Protein AF-A0A2Z6SF54-F1 (afdb_monomer_lite)

Sequence (305 aa):
MMNWFISSSSDSGLNNIKFILDTKPFSSDSSPLTTIFQVYYSPLLQNPPLNLAILVAKDSKEIIDVPEERSDENKLESVKAKLRCAAYLWQAFTAEQMSRNGFGRRVFRLDEEWTEDTISNQNPGLRQTARIHIIRSSYTHLTHAWPRHLEEVASCFQDNVITDETRLSNDSRKSGTWWRCCNIGIDVFLCMIELCFTATHSPSGIMSRGFNHLNRTFTVKETNNPLPITPSDEEGALWYRSNVIRFRFHPCFRLPLKPPAKIEFKDVGASFWILNKILLIKSLAGIVLIEFYFKNKCYWLFRLF

Secondary structure (DSSP, 8-state):
--------PPPSEEEEEEEEE--TTT-TTPPPEEEEEEEEE---TTSPEEPEEEEEETT--SB----GGGGGGGBHHHHHHHHHHHHHHHHHHHHHHHHHTTS-S--PEEPEEEEE--S-SSS-SEEEEE-EEEEEESS--GGGGS-SSGGGHHHHHH--PBP-TTTS--GGG---BHHHHHHHHHHHHHHHHHHTTT----SSSTTTGGGGGTHHHH-SS-TT--SPPPGGG-TT-S--HHHHHHHHHSGGG--TTSPPP---GGG---EEEEETTEEEEE-TT----EEEEETTEEEEE----

Radius of gyration: 23.41 Å; chains: 1; bounding box: 71×54×60 Å

Organism: NCBI:txid94130

Structure (mmCIF, N/CA/C/O backbone):
data_AF-A0A2Z6SF54-F1
#
_entry.id   AF-A0A2Z6SF54-F1
#
loop_
_atom_site.group_PDB
_atom_site.id
_atom_site.type_symbol
_atom_site.label_atom_id
_atom_site.label_alt_id
_atom_site.label_comp_id
_atom_site.label_asym_id
_atom_site.label_entity_id
_atom_site.label_seq_id
_atom_site.pdbx_PDB_ins_code
_atom_site.Cartn_x
_atom_site.Cartn_y
_atom_site.Cartn_z
_atom_site.occupancy
_atom_site.B_iso_or_equiv
_atom_site.auth_seq_id
_atom_site.auth_comp_id
_atom_site.auth_asym_id
_atom_site.auth_atom_id
_atom_site.pdbx_PDB_model_num
ATOM 1 N N . MET A 1 1 ? -31.230 -6.266 -6.379 1.00 31.27 1 MET A N 1
ATOM 2 C CA . MET A 1 1 ? -29.872 -5.817 -6.005 1.00 31.27 1 MET A CA 1
ATOM 3 C C . MET A 1 1 ? -29.200 -7.012 -5.345 1.00 31.27 1 MET A C 1
ATOM 5 O O . MET A 1 1 ? -29.744 -7.525 -4.379 1.00 31.27 1 MET A O 1
ATOM 9 N N . MET A 1 2 ? -28.157 -7.569 -5.958 1.00 28.09 2 MET A N 1
ATOM 10 C CA . MET A 1 2 ? -27.538 -8.824 -5.517 1.00 28.09 2 MET A CA 1
ATOM 11 C C . MET A 1 2 ? -26.486 -8.471 -4.461 1.00 28.09 2 MET A C 1
ATOM 13 O O . MET A 1 2 ? -25.402 -8.006 -4.803 1.00 28.09 2 MET A O 1
ATOM 17 N N . ASN A 1 3 ? -26.839 -8.591 -3.181 1.00 27.80 3 ASN A N 1
ATOM 18 C CA . ASN A 1 3 ? -25.899 -8.336 -2.093 1.00 27.80 3 ASN A CA 1
ATOM 19 C C . ASN A 1 3 ? -25.032 -9.580 -1.897 1.00 27.80 3 ASN A C 1
ATOM 21 O O . ASN A 1 3 ? -25.429 -10.536 -1.236 1.00 27.80 3 ASN A O 1
ATOM 25 N N . TRP A 1 4 ? -23.854 -9.577 -2.513 1.00 31.83 4 TRP A N 1
ATOM 26 C CA . TRP A 1 4 ? -22.847 -10.606 -2.297 1.00 31.83 4 TRP A CA 1
ATOM 27 C C . TRP A 1 4 ? -22.047 -10.259 -1.041 1.00 31.83 4 TRP A C 1
ATOM 29 O O . TRP A 1 4 ? -21.267 -9.310 -1.041 1.00 31.83 4 TRP A O 1
ATOM 39 N N . PHE A 1 5 ? -22.240 -11.019 0.033 1.00 32.97 5 PHE A N 1
ATOM 40 C CA . PHE A 1 5 ? -21.442 -10.891 1.251 1.00 32.97 5 PHE A CA 1
ATOM 41 C C . PHE A 1 5 ? -20.351 -11.964 1.262 1.00 32.97 5 PHE A C 1
ATOM 43 O O . PHE A 1 5 ? -20.655 -13.154 1.284 1.00 32.97 5 PHE A O 1
ATOM 50 N N . ILE A 1 6 ? -19.081 -11.554 1.262 1.00 39.34 6 ILE A N 1
ATOM 51 C CA . ILE A 1 6 ? -17.958 -12.431 1.620 1.00 39.34 6 ILE A CA 1
ATOM 52 C C . ILE A 1 6 ? -17.745 -12.251 3.125 1.00 39.34 6 ILE A C 1
ATOM 54 O O . ILE A 1 6 ? -17.340 -11.182 3.567 1.00 39.34 6 ILE A O 1
ATOM 58 N N . SER A 1 7 ? -18.072 -13.269 3.922 1.00 33.44 7 SER A N 1
ATOM 59 C CA . SER A 1 7 ? -18.149 -13.158 5.387 1.00 33.44 7 SER A CA 1
ATOM 60 C C . SER A 1 7 ? -16.853 -13.488 6.143 1.00 33.44 7 SER A C 1
ATOM 62 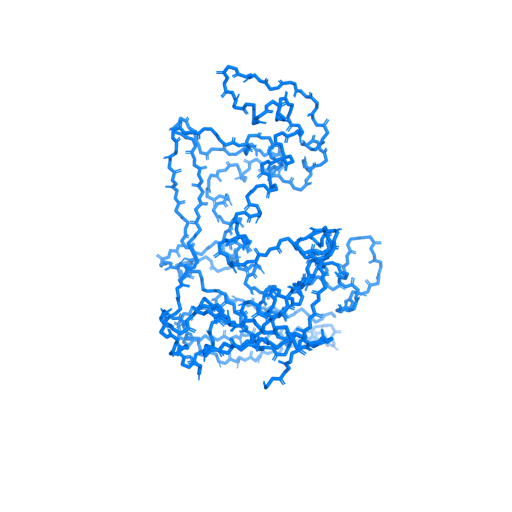O O . SER A 1 7 ? -16.905 -13.683 7.358 1.00 33.44 7 SER A O 1
ATOM 64 N N . SER A 1 8 ? -15.696 -13.612 5.485 1.00 42.88 8 SER A N 1
ATOM 65 C CA . SER A 1 8 ? -14.475 -14.050 6.181 1.00 42.88 8 SER A CA 1
ATOM 66 C C . SER A 1 8 ? -13.176 -13.522 5.576 1.00 42.88 8 SER A C 1
ATOM 68 O O . SER A 1 8 ? -12.910 -13.738 4.393 1.00 42.88 8 SER A O 1
ATOM 70 N N . SER A 1 9 ? -12.333 -12.934 6.429 1.00 55.16 9 SER A N 1
ATOM 71 C CA . SER A 1 9 ? -10.874 -12.926 6.289 1.00 55.16 9 SER A CA 1
ATOM 72 C C . SER A 1 9 ? -10.391 -14.383 6.248 1.00 55.16 9 SER A C 1
ATOM 74 O O . SER A 1 9 ? -10.757 -15.182 7.112 1.00 55.16 9 SER A O 1
ATOM 76 N N . SER A 1 10 ? -9.671 -14.763 5.191 1.00 59.62 10 SER A N 1
ATOM 77 C CA . SER A 1 10 ? -9.239 -16.146 4.965 1.00 59.62 10 SER A CA 1
ATOM 78 C C . SER A 1 10 ? -7.981 -16.466 5.767 1.00 59.62 10 SER A C 1
ATOM 80 O O . SER A 1 10 ? -6.928 -15.884 5.509 1.00 59.62 10 SER A O 1
ATOM 82 N N . ASP A 1 11 ? -8.080 -17.420 6.688 1.00 73.62 11 ASP A N 1
ATOM 83 C CA . ASP A 1 11 ? -6.943 -17.929 7.452 1.00 73.62 11 ASP A CA 1
ATOM 84 C C . ASP A 1 11 ? -6.152 -18.954 6.626 1.00 73.62 11 ASP A C 1
ATOM 86 O O . ASP A 1 11 ? -6.658 -19.538 5.665 1.00 73.62 11 ASP A O 1
ATOM 90 N N . SER A 1 12 ? -4.883 -19.184 6.967 1.00 80.56 12 SER A N 1
ATOM 91 C CA . SER A 1 12 ? -4.100 -20.245 6.319 1.00 80.56 12 SER A CA 1
ATOM 92 C C . SER A 1 12 ? -4.792 -21.601 6.503 1.00 80.56 12 SER A C 1
ATOM 94 O O . SER A 1 12 ? -5.119 -21.984 7.624 1.00 80.56 12 SER A O 1
ATOM 96 N N . GLY A 1 13 ? -4.964 -22.354 5.417 1.00 84.12 13 GLY A N 1
ATOM 97 C CA . GLY A 1 13 ? -5.664 -23.637 5.401 1.00 84.12 13 GLY A CA 1
ATOM 98 C C . GLY A 1 13 ? -7.015 -23.586 4.686 1.00 84.12 13 GLY A C 1
ATOM 99 O O . GLY A 1 13 ? -7.218 -22.814 3.748 1.00 84.12 13 GLY A O 1
ATOM 100 N N . LEU A 1 14 ? -7.932 -24.470 5.085 1.00 85.12 14 LEU A N 1
ATOM 101 C CA . LEU A 1 14 ? -9.241 -24.621 4.451 1.00 85.12 14 LEU A CA 1
ATOM 102 C C . LEU A 1 14 ? -10.217 -23.540 4.932 1.00 85.12 14 LEU A C 1
ATOM 104 O O . LEU A 1 14 ? -10.530 -23.458 6.115 1.00 85.12 14 LEU A O 1
ATOM 108 N N . ASN A 1 15 ? -10.752 -22.768 3.992 1.00 83.12 15 ASN A N 1
ATOM 109 C CA . ASN A 1 15 ? -11.742 -21.723 4.219 1.00 83.12 15 ASN A CA 1
ATOM 110 C C . ASN A 1 15 ? -13.042 -22.059 3.488 1.00 83.12 15 ASN A C 1
ATOM 112 O O . ASN A 1 15 ? -13.018 -22.535 2.355 1.00 83.12 15 ASN A O 1
ATOM 116 N N . ASN A 1 16 ? -14.181 -21.755 4.107 1.00 83.69 16 ASN A N 1
ATOM 117 C CA . ASN A 1 16 ? -15.499 -21.930 3.501 1.00 83.69 16 ASN A CA 1
ATOM 118 C C . ASN A 1 16 ? -16.069 -20.560 3.123 1.00 83.69 16 ASN A C 1
ATOM 120 O O . ASN A 1 16 ? -16.477 -19.794 3.992 1.00 83.69 16 ASN A O 1
ATOM 124 N N . ILE A 1 17 ? -16.133 -20.260 1.828 1.00 82.81 17 ILE A N 1
ATOM 125 C CA . ILE A 1 17 ? -16.762 -19.041 1.317 1.00 82.81 17 ILE A CA 1
ATOM 126 C C . ILE A 1 17 ? -18.239 -19.332 1.077 1.00 82.81 17 ILE A C 1
ATOM 128 O O . ILE A 1 17 ? -18.597 -20.106 0.188 1.00 82.81 17 ILE A O 1
ATOM 132 N N . LYS A 1 18 ? -19.105 -18.724 1.889 1.00 82.69 18 LYS A N 1
ATOM 133 C CA . LYS A 1 18 ? -20.556 -18.894 1.807 1.00 82.69 18 LYS A CA 1
ATOM 134 C C . LYS A 1 18 ? -21.169 -17.789 0.948 1.00 82.69 18 LYS A C 1
ATOM 136 O O . LYS A 1 18 ? -21.123 -16.623 1.316 1.00 82.69 18 LYS A O 1
ATOM 141 N N . PHE A 1 19 ? -21.794 -18.170 -0.158 1.00 82.75 19 PHE A N 1
ATOM 142 C CA . PHE A 1 19 ? -22.607 -17.295 -0.993 1.00 82.75 19 PHE A CA 1
ATOM 143 C C . PHE A 1 19 ? -24.074 -17.465 -0.614 1.00 82.75 19 PHE A C 1
ATOM 145 O O . PHE A 1 19 ? -24.585 -18.585 -0.606 1.00 82.75 19 PHE A O 1
ATOM 152 N N . ILE A 1 20 ? -24.741 -16.358 -0.294 1.00 85.19 20 ILE A N 1
ATOM 153 C CA . ILE A 1 20 ? -26.164 -16.331 0.051 1.00 85.19 20 ILE A CA 1
ATOM 154 C C . ILE A 1 20 ? -26.858 -15.406 -0.944 1.00 85.19 20 ILE A C 1
ATOM 156 O O . ILE A 1 20 ? -26.567 -14.214 -0.987 1.00 85.19 20 ILE A O 1
ATOM 160 N N . LEU A 1 21 ? -27.764 -15.958 -1.744 1.00 84.81 21 LEU A N 1
ATOM 161 C CA . LEU A 1 21 ? -28.647 -15.188 -2.608 1.00 84.81 21 LEU A CA 1
ATOM 162 C C . LEU A 1 21 ? -29.961 -14.949 -1.870 1.00 84.81 21 LEU A C 1
ATOM 164 O O . LEU A 1 21 ? -30.705 -15.892 -1.595 1.00 84.81 21 LEU A O 1
ATOM 168 N N . ASP A 1 22 ? -30.247 -13.681 -1.577 1.00 83.06 22 ASP A N 1
ATOM 169 C CA . ASP A 1 22 ? -31.564 -13.280 -1.097 1.00 83.06 22 ASP A CA 1
ATOM 170 C C . ASP A 1 22 ? -32.575 -13.369 -2.244 1.00 83.06 22 ASP A C 1
ATOM 172 O O . ASP A 1 22 ? -32.493 -12.643 -3.239 1.00 83.06 22 ASP A O 1
ATOM 176 N N . THR A 1 23 ? -33.509 -14.302 -2.108 1.00 85.06 23 THR A N 1
ATOM 177 C CA . THR A 1 23 ? -34.541 -14.586 -3.102 1.00 85.06 23 THR A CA 1
ATOM 178 C C . THR A 1 23 ? -35.838 -13.823 -2.838 1.00 85.06 23 THR A C 1
ATOM 180 O O . THR A 1 23 ? -36.683 -13.763 -3.731 1.00 85.06 23 THR A O 1
ATOM 183 N N . LYS A 1 24 ? -35.977 -13.155 -1.680 1.00 83.19 24 LYS A N 1
ATOM 184 C CA . LYS A 1 24 ? -37.161 -12.346 -1.334 1.00 83.19 24 LYS A CA 1
ATOM 185 C C . LYS A 1 24 ? -37.548 -11.308 -2.395 1.00 83.19 24 LYS A C 1
ATOM 187 O O . LYS A 1 24 ? -38.744 -11.149 -2.628 1.00 83.19 24 LYS A O 1
ATOM 192 N N . PRO A 1 25 ? -36.606 -10.629 -3.085 1.00 82.19 25 PRO A N 1
ATOM 193 C CA . PRO A 1 25 ? -36.949 -9.700 -4.164 1.00 82.19 25 PRO A CA 1
ATOM 194 C C . PRO A 1 25 ? -37.592 -10.362 -5.392 1.00 82.19 25 PRO A C 1
ATOM 196 O O . PRO A 1 25 ? -38.173 -9.661 -6.215 1.00 82.19 25 PRO A O 1
ATOM 199 N N . PHE A 1 26 ? -37.457 -11.682 -5.545 1.00 79.44 26 PHE A N 1
ATOM 200 C CA . PHE A 1 26 ? -37.970 -12.448 -6.685 1.00 79.44 26 PHE A CA 1
ATOM 201 C C . PHE A 1 26 ? -39.206 -13.283 -6.323 1.00 79.44 26 PHE A C 1
ATOM 203 O O . PHE A 1 26 ? -40.057 -13.516 -7.177 1.00 79.44 26 PHE A O 1
ATOM 210 N N . SER A 1 27 ? -39.318 -13.734 -5.071 1.00 78.81 27 SER A N 1
ATOM 211 C CA . SER A 1 27 ? -40.481 -14.454 -4.547 1.00 78.81 27 SER A CA 1
ATOM 212 C C . SER A 1 27 ? -40.567 -14.276 -3.029 1.00 78.81 27 SER A C 1
ATOM 214 O O . SER A 1 27 ? -39.626 -14.624 -2.311 1.00 78.81 27 SER A O 1
ATOM 216 N N . SER A 1 28 ? -41.699 -13.758 -2.542 1.00 72.75 28 SER A N 1
ATOM 217 C CA . SER A 1 28 ? -41.925 -13.426 -1.125 1.00 72.75 28 SER A CA 1
ATOM 218 C C . SER A 1 28 ? -41.801 -14.624 -0.179 1.00 72.75 28 SER A C 1
ATOM 220 O O . SER A 1 28 ? -41.389 -14.443 0.964 1.00 72.75 28 SER A O 1
ATOM 222 N N . ASP A 1 29 ? -42.084 -15.831 -0.675 1.00 75.12 29 ASP A N 1
ATOM 223 C CA . ASP A 1 29 ? -42.136 -17.066 0.123 1.00 75.12 29 ASP A CA 1
ATOM 224 C C . ASP A 1 29 ? -40.880 -17.937 -0.042 1.00 75.12 29 ASP A C 1
ATOM 226 O O . ASP A 1 29 ? -40.799 -19.050 0.480 1.00 75.12 29 ASP A O 1
ATOM 230 N N . SER A 1 30 ? -39.881 -17.452 -0.783 1.00 76.44 30 SER A N 1
ATOM 231 C CA . SER A 1 30 ? -38.681 -18.228 -1.089 1.00 76.44 30 SER A CA 1
ATOM 232 C C . SER A 1 30 ? -37.601 -18.084 -0.012 1.00 76.44 30 SER A C 1
ATOM 234 O O . SER A 1 30 ? -37.224 -16.981 0.391 1.00 76.44 30 SER A O 1
ATOM 236 N N . SER A 1 31 ? -37.066 -19.217 0.447 1.00 81.31 31 SER A N 1
ATOM 237 C CA . SER A 1 31 ? -35.896 -19.259 1.325 1.00 81.31 31 SER A CA 1
ATOM 238 C C . SER A 1 31 ? -34.621 -18.870 0.564 1.00 81.31 31 SER A C 1
ATOM 240 O O . SER A 1 31 ? -34.468 -19.290 -0.586 1.00 81.31 31 SER A O 1
ATOM 242 N N . PRO A 1 32 ? -33.665 -18.171 1.203 1.00 83.88 32 PRO A N 1
ATOM 243 C CA . PRO A 1 32 ? -32.430 -17.755 0.550 1.00 83.88 32 PRO A CA 1
ATOM 244 C C . PRO A 1 32 ? -31.619 -18.961 0.065 1.00 83.88 32 PRO A C 1
ATOM 246 O O . PRO A 1 32 ? -31.393 -19.923 0.806 1.00 83.88 32 PRO A O 1
ATOM 249 N N . LEU A 1 33 ? -31.135 -18.894 -1.174 1.00 86.69 33 LEU A N 1
ATOM 250 C CA . LEU A 1 33 ? -30.282 -19.936 -1.740 1.00 86.69 33 LEU A CA 1
ATOM 251 C C . LEU A 1 33 ? -28.864 -19.775 -1.199 1.00 86.69 33 LEU A C 1
ATOM 253 O O . LEU A 1 33 ? -28.282 -18.694 -1.260 1.00 86.69 33 LEU A O 1
ATOM 257 N N . THR A 1 34 ? -28.299 -20.859 -0.672 1.00 86.94 34 THR A N 1
ATOM 258 C CA . THR A 1 34 ? -26.949 -20.870 -0.103 1.00 86.94 34 THR A CA 1
ATOM 259 C C . THR A 1 34 ? -26.056 -21.827 -0.881 1.00 86.94 34 THR A C 1
ATOM 261 O O . THR A 1 34 ? -26.424 -22.973 -1.117 1.00 86.94 34 THR A O 1
ATOM 264 N N . THR A 1 35 ? -24.857 -21.383 -1.243 1.00 88.50 35 THR A N 1
ATOM 265 C CA . THR A 1 35 ? -23.790 -22.225 -1.800 1.00 88.50 35 THR A CA 1
ATOM 266 C C . THR A 1 35 ? -22.511 -22.000 -1.008 1.00 88.50 35 THR A C 1
ATOM 268 O O . THR A 1 35 ? -22.232 -20.881 -0.587 1.00 88.50 35 THR A O 1
ATOM 271 N N . ILE A 1 36 ? -21.730 -23.055 -0.785 1.00 86.75 36 ILE A N 1
ATOM 272 C CA . ILE A 1 36 ? -20.445 -22.974 -0.087 1.00 86.75 36 ILE A CA 1
ATOM 273 C C . ILE A 1 36 ? -19.347 -23.391 -1.058 1.00 86.75 36 ILE A C 1
ATOM 275 O O . ILE A 1 36 ? -19.415 -24.465 -1.651 1.00 86.75 36 ILE A O 1
ATOM 279 N N . PHE A 1 37 ? -18.336 -22.544 -1.203 1.00 88.56 37 PHE A N 1
ATOM 280 C CA . PHE A 1 37 ? -17.136 -22.822 -1.975 1.00 88.56 37 PHE A CA 1
ATOM 281 C C . PHE A 1 37 ? -15.948 -22.975 -1.031 1.00 88.56 37 PHE A C 1
ATOM 283 O O . PHE A 1 37 ? -15.663 -22.083 -0.232 1.00 88.56 37 PHE A O 1
ATOM 290 N N . GLN A 1 38 ? -15.264 -24.113 -1.104 1.00 87.56 38 GLN A N 1
ATOM 291 C CA . GLN A 1 38 ? -14.108 -24.377 -0.257 1.00 87.56 38 GLN A CA 1
ATOM 292 C C . GLN A 1 38 ? -12.834 -23.877 -0.936 1.00 87.56 38 GLN A C 1
ATOM 294 O O . GLN A 1 38 ? -12.536 -24.253 -2.068 1.00 87.56 38 GLN A O 1
ATOM 299 N N . VAL A 1 39 ? -12.075 -23.038 -0.237 1.00 85.06 39 VAL A N 1
ATOM 300 C CA . VAL A 1 39 ? -10.815 -22.467 -0.714 1.00 85.06 39 VAL A CA 1
ATOM 301 C C . VAL A 1 39 ? -9.707 -22.837 0.245 1.00 85.06 39 VAL A C 1
ATOM 303 O O . VAL A 1 39 ? -9.760 -22.500 1.423 1.00 85.06 39 VAL A O 1
ATOM 306 N N . TYR A 1 40 ? -8.672 -23.492 -0.266 1.00 83.50 40 TYR A N 1
ATOM 307 C CA . TYR A 1 40 ? -7.454 -23.709 0.498 1.00 83.50 40 TYR A CA 1
ATOM 308 C C . TYR A 1 40 ? -6.486 -22.545 0.269 1.00 83.50 40 TYR A C 1
ATOM 310 O O . TYR A 1 40 ? -5.999 -22.345 -0.845 1.00 83.50 40 TYR A O 1
ATOM 318 N N . TYR A 1 41 ? -6.213 -21.770 1.315 1.00 84.25 41 TYR A N 1
ATOM 319 C CA . TYR A 1 41 ? -5.250 -20.677 1.283 1.00 84.25 41 TYR A CA 1
ATOM 320 C C . TYR A 1 41 ? -3.900 -21.149 1.827 1.00 84.25 41 TYR A C 1
ATOM 322 O O . TYR A 1 41 ? -3.812 -21.664 2.938 1.00 84.25 41 TYR A O 1
ATOM 330 N N . SER A 1 42 ? -2.835 -20.955 1.047 1.00 83.06 42 SER A N 1
ATOM 331 C CA . SER A 1 42 ? -1.457 -21.199 1.478 1.00 83.06 42 SER A CA 1
ATOM 332 C C . SER A 1 42 ? -0.651 -19.901 1.363 1.00 83.06 42 SER A C 1
ATOM 334 O O . SER A 1 42 ? -0.477 -19.408 0.243 1.00 83.06 42 SER A O 1
ATOM 336 N N . PRO A 1 43 ? -0.128 -19.347 2.470 1.00 81.69 43 PRO A N 1
ATOM 337 C CA . PRO A 1 43 ? 0.651 -18.117 2.431 1.00 81.69 43 PRO A CA 1
ATOM 338 C C . PRO A 1 43 ? 2.005 -18.318 1.735 1.00 81.69 43 PRO A C 1
ATOM 340 O O . PRO A 1 43 ? 2.651 -19.359 1.865 1.00 81.69 43 PRO A O 1
ATOM 343 N N . LEU A 1 44 ? 2.473 -17.287 1.025 1.00 82.38 44 LEU A N 1
ATOM 344 C CA . LEU A 1 44 ? 3.768 -17.283 0.332 1.00 82.38 44 LEU A CA 1
ATOM 345 C C . LEU A 1 44 ? 4.915 -16.881 1.276 1.00 82.38 44 LEU A C 1
ATOM 347 O O . LEU A 1 44 ? 5.525 -15.824 1.113 1.00 82.38 44 LEU A O 1
ATOM 351 N N . LEU A 1 45 ? 5.199 -17.721 2.276 1.00 86.88 45 LEU A N 1
ATOM 352 C CA . LEU A 1 45 ? 6.215 -17.475 3.316 1.00 86.88 45 LEU A CA 1
ATOM 353 C C . LEU A 1 45 ? 7.654 -17.381 2.783 1.00 86.88 45 LEU A C 1
ATOM 355 O O . LEU A 1 45 ? 8.533 -16.854 3.455 1.00 86.88 45 LEU A O 1
ATOM 359 N N . GLN A 1 46 ? 7.901 -17.860 1.566 1.00 84.00 46 GLN A N 1
ATOM 360 C CA . GLN A 1 46 ? 9.201 -17.773 0.904 1.00 84.00 46 GLN A CA 1
ATOM 361 C C . GLN A 1 46 ? 9.549 -16.364 0.404 1.00 84.00 46 GLN A C 1
ATOM 363 O O . GLN A 1 46 ? 10.681 -16.133 -0.026 1.00 84.00 46 GLN A O 1
ATOM 368 N N . ASN A 1 47 ? 8.580 -15.448 0.345 1.00 88.62 47 ASN A N 1
ATOM 369 C CA . ASN A 1 47 ? 8.815 -14.073 -0.079 1.00 88.62 47 ASN A CA 1
ATOM 370 C C . ASN A 1 47 ? 9.089 -13.190 1.145 1.00 88.62 47 ASN A C 1
ATOM 372 O O . ASN A 1 47 ? 8.406 -13.350 2.158 1.00 88.62 47 ASN A O 1
ATOM 376 N N . PRO A 1 48 ? 10.028 -12.229 1.056 1.00 90.06 48 PRO A N 1
ATOM 377 C CA . PRO A 1 48 ? 10.253 -11.281 2.141 1.00 90.06 48 PRO A CA 1
ATOM 378 C C . PRO A 1 48 ? 8.962 -10.511 2.474 1.00 90.06 48 PRO A C 1
ATOM 380 O O . PRO A 1 48 ? 8.305 -10.021 1.544 1.00 90.06 48 PRO A O 1
ATOM 383 N N . PRO A 1 49 ? 8.582 -10.400 3.759 1.00 92.00 49 PRO A N 1
ATOM 384 C CA . PRO A 1 49 ? 7.397 -9.656 4.160 1.00 92.00 49 PRO A CA 1
ATOM 385 C C . PRO A 1 49 ? 7.667 -8.146 4.211 1.00 92.00 49 PRO A C 1
ATOM 387 O O . PRO A 1 49 ? 8.783 -7.700 4.482 1.00 92.00 49 PRO A O 1
ATOM 390 N N . LEU A 1 50 ? 6.618 -7.356 4.002 1.00 92.19 50 LEU A N 1
ATOM 391 C CA . LEU A 1 50 ? 6.571 -5.941 4.345 1.00 92.19 50 LEU A CA 1
ATOM 392 C C . LEU A 1 50 ? 6.181 -5.798 5.823 1.00 92.19 50 LEU A C 1
ATOM 394 O O . LEU A 1 50 ? 5.155 -6.327 6.251 1.00 92.19 50 LEU A O 1
ATOM 398 N N . ASN A 1 51 ? 6.996 -5.071 6.588 1.00 91.56 51 ASN A N 1
ATOM 399 C CA . ASN A 1 51 ? 6.728 -4.756 7.991 1.00 91.56 51 ASN A CA 1
ATOM 400 C C . ASN A 1 51 ? 6.037 -3.395 8.090 1.00 91.56 51 ASN A C 1
ATOM 402 O O . ASN A 1 51 ? 6.526 -2.415 7.528 1.00 91.56 51 ASN A O 1
ATOM 406 N N . LEU A 1 52 ? 4.930 -3.330 8.827 1.00 92.56 52 LEU A N 1
ATOM 407 C CA . LEU A 1 52 ? 4.226 -2.080 9.100 1.00 92.56 52 LEU A CA 1
ATOM 408 C C . LEU A 1 52 ? 4.733 -1.499 10.418 1.00 92.56 52 LEU A C 1
ATOM 410 O O . LEU A 1 52 ? 4.801 -2.214 11.416 1.00 92.56 52 LEU A O 1
ATOM 414 N N . ALA A 1 53 ? 5.060 -0.210 10.442 1.00 90.25 53 ALA A N 1
ATOM 415 C CA . ALA A 1 53 ? 5.490 0.463 11.660 1.00 90.25 53 ALA A CA 1
ATOM 416 C C . ALA A 1 53 ? 4.781 1.807 11.839 1.00 90.25 53 ALA A C 1
ATOM 418 O O . ALA A 1 53 ? 4.567 2.536 10.872 1.00 90.25 53 ALA A O 1
ATOM 419 N N . ILE A 1 54 ? 4.459 2.140 13.088 1.0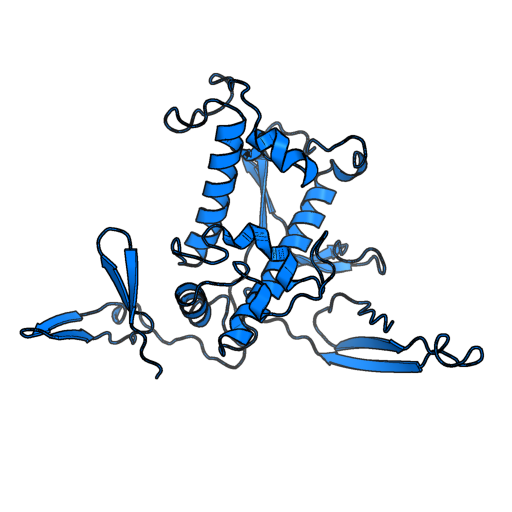0 87.06 54 ILE A N 1
ATOM 420 C CA . ILE A 1 54 ? 4.016 3.469 13.507 1.00 87.06 54 ILE A CA 1
ATOM 421 C C . ILE A 1 54 ? 5.115 4.056 14.389 1.00 87.06 54 ILE A C 1
ATOM 423 O O . ILE A 1 54 ? 5.512 3.463 15.397 1.00 87.06 54 ILE A O 1
ATOM 427 N N . LEU A 1 55 ? 5.608 5.230 13.998 1.00 81.81 55 LEU A N 1
ATOM 428 C CA . LEU A 1 55 ? 6.566 5.990 14.790 1.00 81.81 55 LEU A CA 1
ATOM 429 C C . LEU A 1 55 ? 5.808 6.831 15.813 1.00 81.81 55 LEU A C 1
ATOM 431 O O . LEU A 1 55 ? 4.946 7.631 15.455 1.00 81.81 55 LEU A O 1
ATOM 435 N N . VAL A 1 56 ? 6.141 6.654 17.086 1.00 80.31 56 VAL A N 1
ATOM 436 C CA . VAL A 1 56 ? 5.508 7.355 18.205 1.00 80.31 56 VAL A CA 1
ATOM 437 C C . VAL A 1 56 ? 6.560 8.227 18.881 1.00 80.31 56 VAL A C 1
ATOM 439 O O . VAL A 1 56 ? 7.661 7.762 19.172 1.00 80.31 56 VAL A O 1
ATOM 442 N N . ALA A 1 57 ? 6.258 9.502 19.132 1.00 72.88 57 ALA A N 1
ATOM 443 C CA . ALA A 1 57 ? 7.183 10.359 19.873 1.00 72.88 57 ALA A CA 1
ATOM 444 C C . ALA A 1 57 ? 7.406 9.801 21.289 1.00 72.88 57 ALA A C 1
ATOM 446 O O . ALA A 1 57 ? 6.487 9.255 21.906 1.00 72.88 57 ALA A O 1
ATOM 447 N N . LYS A 1 58 ? 8.630 9.922 21.815 1.00 73.56 58 LYS A N 1
ATOM 448 C CA . LYS A 1 58 ? 9.011 9.363 23.123 1.00 73.56 58 LYS A CA 1
ATOM 449 C C . LYS A 1 58 ? 8.039 9.748 24.246 1.00 73.56 58 LYS A C 1
ATOM 451 O O . LYS A 1 58 ? 7.728 8.897 25.074 1.00 73.56 58 LYS A O 1
ATOM 456 N N . ASP A 1 59 ? 7.562 10.985 24.250 1.00 75.06 59 ASP A N 1
ATOM 457 C CA . ASP A 1 59 ? 6.655 11.590 25.231 1.00 75.06 59 ASP A CA 1
ATOM 458 C C . ASP A 1 59 ? 5.169 11.537 24.829 1.00 75.06 59 ASP A C 1
ATOM 460 O O . ASP A 1 59 ? 4.309 12.046 25.549 1.00 75.06 59 ASP A O 1
ATOM 464 N N . SER A 1 60 ? 4.841 10.896 23.703 1.00 81.88 60 SER A N 1
ATOM 465 C CA . SER A 1 60 ? 3.463 10.785 23.233 1.00 81.88 60 SER A CA 1
ATOM 466 C C . SER A 1 60 ? 2.609 9.931 24.170 1.00 81.88 60 SER A C 1
ATOM 468 O O . SER A 1 60 ? 3.015 8.843 24.603 1.00 81.88 60 SER A O 1
ATOM 470 N N . LYS A 1 61 ? 1.383 10.418 24.398 1.00 84.38 61 LYS A N 1
ATOM 471 C CA . LYS A 1 61 ? 0.291 9.717 25.088 1.00 84.38 61 LYS A CA 1
ATOM 472 C C . LYS A 1 61 ? -0.427 8.691 24.201 1.00 84.38 61 LYS A C 1
ATOM 474 O O . LYS A 1 61 ? -1.392 8.100 24.663 1.00 84.38 61 LYS A O 1
ATOM 479 N N . GLU A 1 62 ? 0.027 8.497 22.957 1.00 86.44 62 GLU A N 1
ATOM 480 C CA . GLU A 1 62 ? -0.548 7.538 21.997 1.00 86.44 62 GLU A CA 1
ATOM 481 C C . GLU A 1 62 ? -2.018 7.820 21.643 1.00 86.44 62 GLU A C 1
ATOM 483 O O . GLU A 1 62 ? -2.814 6.915 21.383 1.00 86.44 62 GLU A O 1
ATOM 488 N N . ILE A 1 63 ? -2.361 9.106 21.616 1.00 86.00 63 ILE A N 1
ATOM 489 C CA . ILE A 1 63 ? -3.655 9.617 21.178 1.00 86.00 63 ILE A CA 1
ATOM 490 C C . ILE A 1 63 ? -3.401 10.414 19.903 1.00 86.00 63 ILE A C 1
ATOM 492 O O . ILE A 1 63 ? -2.456 11.205 19.851 1.00 86.00 63 ILE A O 1
ATOM 496 N N . ILE A 1 64 ? -4.214 10.174 18.881 1.00 84.06 64 ILE A N 1
ATOM 497 C CA . ILE A 1 64 ? -4.291 11.044 17.713 1.00 84.06 64 ILE A CA 1
ATOM 498 C C . ILE A 1 64 ? -5.442 12.003 17.923 1.00 84.06 64 ILE A C 1
ATOM 500 O O . ILE A 1 64 ? -6.463 11.645 18.515 1.00 84.06 64 ILE A O 1
ATOM 504 N N . ASP A 1 65 ? -5.293 13.224 17.445 1.00 83.38 65 ASP A N 1
ATOM 505 C CA . ASP A 1 65 ? -6.427 14.114 17.481 1.00 83.38 65 ASP A CA 1
ATOM 506 C C . ASP A 1 65 ? -7.499 13.556 16.469 1.00 83.38 65 ASP A C 1
ATOM 508 O O . ASP A 1 65 ? -7.159 12.883 15.493 1.00 83.38 65 ASP A O 1
ATOM 512 N N . VAL A 1 66 ? -8.801 13.745 16.708 1.00 83.00 66 VAL A N 1
ATOM 513 C CA . VAL A 1 66 ? -9.903 13.339 15.797 1.00 83.00 66 VAL A CA 1
ATOM 514 C C . VAL A 1 66 ? -11.052 14.373 15.864 1.00 83.00 66 VAL A C 1
ATOM 516 O O . VAL A 1 66 ? -11.098 15.124 16.845 1.00 83.00 66 VAL A O 1
ATOM 519 N N . PRO A 1 67 ? -11.938 14.521 14.854 1.00 83.62 67 PRO A N 1
ATOM 520 C CA . PRO A 1 67 ? -13.157 15.321 14.931 1.00 83.62 67 PRO A CA 1
ATOM 521 C C . PRO A 1 67 ? -14.062 14.811 16.049 1.00 83.62 67 PRO A C 1
ATOM 523 O O . PRO A 1 67 ? -14.001 13.633 16.412 1.00 83.62 67 PRO A O 1
ATOM 526 N N . GLU A 1 68 ? -14.910 15.684 16.593 1.00 82.00 68 GLU A N 1
ATOM 527 C CA . GLU A 1 68 ? -15.770 15.340 17.733 1.00 82.00 68 GLU A CA 1
ATOM 528 C C . GLU A 1 68 ? -16.676 14.138 17.426 1.00 82.00 68 GLU A C 1
ATOM 530 O O . GLU A 1 68 ? -16.871 13.267 18.278 1.00 82.00 68 GLU A O 1
ATOM 535 N N . GLU A 1 69 ? -17.138 14.031 16.178 1.00 86.62 69 GLU A N 1
ATOM 536 C CA . GLU A 1 69 ? -18.009 12.962 15.689 1.00 86.62 69 GLU A CA 1
ATOM 537 C C . GLU A 1 69 ? -17.337 11.582 15.667 1.00 86.62 69 GLU A C 1
ATOM 539 O O . GLU A 1 69 ? -18.031 10.576 15.538 1.00 86.62 69 GLU A O 1
ATOM 544 N N . ARG A 1 70 ? -16.003 11.523 15.776 1.00 82.44 70 ARG A N 1
ATOM 545 C CA . ARG A 1 70 ? -15.205 10.284 15.780 1.00 82.44 70 ARG A CA 1
ATOM 546 C C . ARG A 1 70 ? -14.274 10.198 16.983 1.00 82.44 70 ARG A C 1
ATOM 548 O O . ARG A 1 70 ? -13.195 9.612 16.906 1.00 82.44 70 ARG A O 1
ATOM 555 N N . SER A 1 71 ? -14.674 10.811 18.095 1.00 80.31 71 SER A N 1
ATOM 556 C CA . SER A 1 71 ? -13.894 10.867 19.338 1.00 80.31 71 SER A CA 1
ATOM 557 C C . SER A 1 71 ? -13.466 9.495 19.883 1.00 80.31 71 SER A C 1
ATOM 559 O O . SER A 1 71 ? -12.448 9.400 20.570 1.00 80.31 71 SER A O 1
ATOM 561 N N . ASP A 1 72 ? -14.177 8.422 19.539 1.00 83.38 72 ASP A N 1
ATOM 562 C CA . ASP A 1 72 ? -13.851 7.034 19.872 1.00 83.38 72 ASP A CA 1
ATOM 563 C C . ASP A 1 72 ? -12.674 6.457 19.059 1.00 83.38 72 ASP A C 1
ATOM 565 O O . ASP A 1 72 ? -12.017 5.511 19.501 1.00 83.38 72 ASP A O 1
ATOM 569 N N . GLU A 1 73 ? -12.337 7.062 17.917 1.00 86.12 73 GLU A N 1
ATOM 570 C CA . GLU A 1 73 ? -11.254 6.632 17.028 1.00 86.12 73 GLU A CA 1
ATOM 571 C C . GLU A 1 73 ? -9.874 7.205 17.402 1.00 86.12 73 GLU A C 1
ATOM 573 O O . GLU A 1 73 ? -8.904 6.968 16.677 1.00 86.12 73 GLU A O 1
ATOM 578 N N . ASN A 1 74 ? -9.764 7.945 18.510 1.00 87.75 74 ASN A N 1
ATOM 579 C CA . ASN A 1 74 ? -8.554 8.686 18.888 1.00 87.75 74 ASN A CA 1
ATOM 580 C C . ASN A 1 74 ? -7.409 7.822 19.438 1.00 87.75 74 ASN A C 1
ATOM 582 O O . ASN A 1 74 ? -6.284 8.296 19.600 1.00 87.75 74 ASN A O 1
ATOM 586 N N . LYS A 1 75 ? -7.679 6.554 19.747 1.00 91.06 75 LYS A N 1
ATOM 587 C CA . LYS A 1 75 ? -6.717 5.653 20.390 1.00 91.06 75 LYS A CA 1
ATOM 588 C C . LYS A 1 75 ? -5.795 4.996 19.372 1.00 91.06 75 LYS A C 1
ATOM 590 O O . LYS A 1 75 ? -6.206 4.675 18.257 1.00 91.06 75 LYS A O 1
ATOM 595 N N . LEU A 1 76 ? -4.580 4.663 19.806 1.00 89.62 76 LEU A N 1
ATOM 596 C CA . LEU A 1 76 ? -3.606 3.921 19.001 1.00 89.62 76 LEU A CA 1
ATOM 597 C C . LEU A 1 76 ? -4.164 2.633 18.373 1.00 89.62 76 LEU A C 1
ATOM 599 O O . LEU A 1 76 ? -3.798 2.303 17.249 1.00 89.62 76 LEU A O 1
ATOM 603 N N . GLU A 1 77 ? -5.068 1.922 19.048 1.00 90.25 77 GLU A N 1
ATOM 604 C CA . GLU A 1 77 ? -5.684 0.705 18.499 1.00 90.25 77 GLU A CA 1
ATOM 605 C C . GLU A 1 77 ? -6.533 0.974 17.247 1.00 90.25 77 GLU A C 1
ATOM 607 O O . GLU A 1 77 ? -6.472 0.209 16.284 1.00 90.25 77 GLU A O 1
ATOM 612 N N . SER A 1 78 ? -7.237 2.108 17.196 1.00 90.38 78 SER A N 1
ATOM 613 C CA . SER A 1 78 ? -7.951 2.554 15.992 1.00 90.38 78 SER A CA 1
ATOM 614 C C . SER A 1 78 ? -6.967 2.857 14.860 1.00 90.38 78 SER A C 1
ATOM 616 O O . SER A 1 78 ? -7.155 2.419 13.725 1.00 90.38 78 SER A O 1
ATOM 618 N N . VAL A 1 79 ? -5.848 3.522 15.169 1.00 90.38 79 VAL A N 1
ATOM 619 C CA . VAL A 1 79 ? -4.789 3.807 14.185 1.00 90.38 79 VAL A CA 1
ATOM 620 C C . VAL A 1 79 ? -4.174 2.517 13.640 1.00 90.38 79 VAL A C 1
ATOM 622 O O . VAL A 1 79 ? -3.973 2.392 12.431 1.00 90.38 79 VAL A O 1
ATOM 625 N N . LYS A 1 80 ? -3.922 1.528 14.507 1.00 91.50 80 LYS A N 1
ATOM 626 C CA . LYS A 1 80 ? -3.450 0.202 14.098 1.00 91.50 80 LYS A CA 1
ATOM 627 C C . LYS A 1 80 ? -4.454 -0.476 13.164 1.00 91.50 80 LYS A C 1
ATOM 629 O O . LYS A 1 80 ? -4.066 -0.945 12.095 1.00 91.50 80 LYS A O 1
ATOM 634 N N . ALA A 1 81 ? -5.738 -0.487 13.522 1.00 90.12 81 ALA A N 1
ATOM 635 C CA . ALA A 1 81 ? -6.792 -1.062 12.688 1.00 90.12 81 ALA A CA 1
ATOM 636 C C . ALA A 1 81 ? -6.873 -0.383 11.306 1.00 90.12 81 ALA A C 1
ATOM 638 O O . ALA A 1 81 ? -6.902 -1.066 10.279 1.00 90.12 81 ALA A O 1
ATOM 639 N N . LYS A 1 82 ? -6.808 0.956 11.263 1.00 90.44 82 LYS A N 1
ATOM 640 C CA . LYS A 1 82 ? -6.793 1.751 10.022 1.00 90.44 82 LYS A CA 1
ATOM 641 C C . LYS A 1 82 ? -5.586 1.425 9.143 1.00 90.44 82 LYS A C 1
ATOM 643 O O . LYS A 1 82 ? -5.757 1.173 7.951 1.00 90.44 82 LYS A O 1
ATOM 648 N N . LEU A 1 83 ? -4.379 1.381 9.717 1.00 91.94 83 LEU A N 1
ATOM 649 C CA . LEU A 1 83 ? -3.156 1.070 8.971 1.00 91.94 83 LEU A CA 1
ATOM 650 C C . LEU A 1 83 ? -3.172 -0.363 8.420 1.00 91.94 83 LEU A C 1
ATOM 652 O O . LEU A 1 83 ? -2.779 -0.574 7.274 1.00 91.94 83 LEU A O 1
ATOM 656 N N . ARG A 1 84 ? -3.673 -1.341 9.189 1.00 91.94 84 ARG A N 1
ATOM 657 C CA . ARG A 1 84 ? -3.872 -2.717 8.698 1.00 91.94 84 ARG A CA 1
ATOM 658 C C . ARG A 1 84 ? -4.824 -2.745 7.510 1.00 91.94 84 ARG A C 1
ATOM 660 O O . ARG A 1 84 ? -4.482 -3.303 6.473 1.00 91.94 84 ARG A O 1
ATOM 667 N N . CYS A 1 85 ? -5.992 -2.118 7.641 1.00 90.38 85 CYS A N 1
ATOM 668 C CA . CYS A 1 85 ? -6.986 -2.072 6.572 1.00 90.38 85 CYS A CA 1
ATOM 669 C C . CYS A 1 85 ? -6.411 -1.436 5.296 1.00 90.38 85 CYS A C 1
ATOM 671 O O . CYS A 1 85 ? -6.507 -2.019 4.215 1.00 90.38 85 CYS A O 1
ATOM 673 N N . ALA A 1 86 ? -5.710 -0.304 5.428 1.00 89.56 86 ALA A N 1
ATOM 674 C CA . ALA A 1 86 ? -5.014 0.337 4.315 1.00 89.56 86 ALA A CA 1
ATOM 675 C C . ALA A 1 86 ? -3.983 -0.596 3.659 1.00 89.56 86 ALA A C 1
ATOM 677 O O . ALA A 1 86 ? -3.943 -0.700 2.435 1.00 89.56 86 ALA A O 1
ATOM 678 N N . ALA A 1 87 ? -3.202 -1.333 4.452 1.00 89.44 87 ALA A N 1
ATOM 679 C CA . ALA A 1 87 ? -2.215 -2.274 3.935 1.00 89.44 87 ALA A CA 1
ATOM 680 C C . ALA A 1 87 ? -2.843 -3.410 3.110 1.00 89.44 87 ALA A C 1
ATOM 682 O O . ALA A 1 87 ? -2.334 -3.746 2.037 1.00 89.44 87 ALA A O 1
ATOM 683 N N . TYR A 1 88 ? -3.978 -3.959 3.548 1.00 90.88 88 TYR A N 1
ATOM 684 C CA . TYR A 1 88 ? -4.719 -4.954 2.768 1.00 90.88 88 TYR A CA 1
ATOM 685 C C . TYR A 1 88 ? -5.350 -4.356 1.498 1.00 90.88 88 TYR A C 1
ATOM 687 O O . TYR A 1 88 ? -5.359 -5.008 0.450 1.00 90.88 88 TYR A O 1
ATOM 695 N N . LEU A 1 89 ? -5.805 -3.098 1.529 1.00 89.88 89 LEU A N 1
ATOM 696 C CA . LEU A 1 89 ? -6.245 -2.393 0.317 1.00 89.88 89 LEU A CA 1
ATOM 697 C C . LEU A 1 89 ? -5.089 -2.200 -0.673 1.00 89.88 89 LEU A C 1
ATOM 699 O O . LEU A 1 89 ? -5.265 -2.446 -1.867 1.00 89.88 89 LEU A O 1
ATOM 703 N N . TRP A 1 90 ? -3.890 -1.840 -0.203 1.00 91.00 90 TRP A N 1
ATOM 704 C CA . TRP A 1 90 ? -2.698 -1.762 -1.056 1.00 91.00 90 TRP A CA 1
ATOM 705 C C . TRP A 1 90 ? -2.386 -3.108 -1.707 1.00 91.00 90 TRP A C 1
ATOM 707 O O . TRP A 1 90 ? -2.028 -3.152 -2.890 1.00 91.00 90 TRP A O 1
ATOM 717 N N . GLN A 1 91 ? -2.556 -4.206 -0.963 1.00 91.94 91 GLN A N 1
ATOM 718 C CA . GLN A 1 91 ? -2.395 -5.545 -1.509 1.00 91.94 91 GLN A CA 1
ATOM 719 C C . GLN A 1 91 ? -3.404 -5.829 -2.630 1.00 91.94 91 GLN A C 1
ATOM 721 O O . GLN A 1 91 ? -3.008 -6.241 -3.724 1.00 91.94 91 GLN A O 1
ATOM 726 N N . ALA A 1 92 ? -4.692 -5.573 -2.384 1.00 91.19 92 ALA A N 1
ATOM 727 C CA . ALA A 1 92 ? -5.763 -5.796 -3.352 1.00 91.19 92 ALA A CA 1
ATOM 728 C C . ALA A 1 92 ? -5.575 -4.956 -4.625 1.00 91.19 92 ALA A C 1
ATOM 730 O O . ALA A 1 92 ? -5.576 -5.503 -5.731 1.00 91.19 92 ALA A O 1
ATOM 731 N N . PHE A 1 93 ? -5.324 -3.651 -4.466 1.00 92.38 93 PHE A N 1
ATOM 732 C CA . PHE A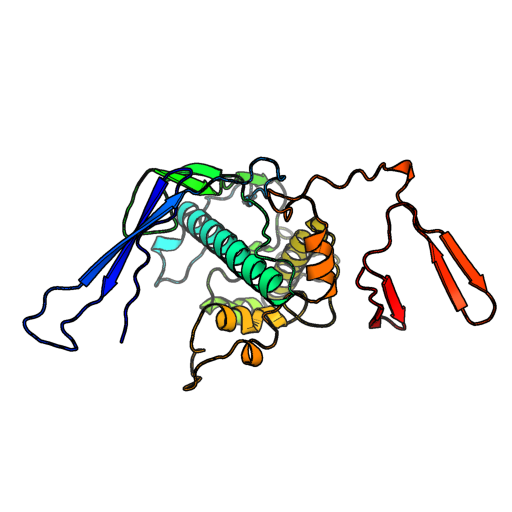 1 93 ? -5.037 -2.737 -5.572 1.00 92.38 93 PHE A CA 1
ATOM 733 C C . PHE A 1 93 ? -3.859 -3.235 -6.402 1.00 92.38 93 PHE A C 1
ATOM 735 O O . PHE A 1 93 ? -3.949 -3.371 -7.621 1.00 92.38 93 PHE A O 1
ATOM 742 N N . THR A 1 94 ? -2.750 -3.568 -5.743 1.00 93.31 94 THR A N 1
ATOM 743 C CA . THR A 1 94 ? -1.542 -3.969 -6.456 1.00 93.31 94 THR A CA 1
ATOM 744 C C . THR A 1 94 ? -1.724 -5.296 -7.181 1.00 93.31 94 THR A C 1
ATOM 746 O O . THR A 1 94 ? -1.350 -5.398 -8.348 1.00 93.31 94 THR A O 1
ATOM 749 N N . ALA A 1 95 ? -2.355 -6.289 -6.550 1.00 93.12 95 ALA A N 1
ATOM 750 C CA . ALA A 1 95 ? -2.656 -7.565 -7.192 1.00 93.12 95 ALA A CA 1
ATOM 751 C C . ALA A 1 95 ? -3.513 -7.390 -8.455 1.00 93.12 95 ALA A C 1
ATOM 753 O O . ALA A 1 95 ? -3.251 -8.038 -9.473 1.00 93.12 95 ALA A O 1
ATOM 754 N N . GLU A 1 96 ? -4.511 -6.507 -8.402 1.00 92.75 96 GLU A N 1
ATOM 755 C CA . GLU A 1 96 ? -5.385 -6.205 -9.533 1.00 92.75 96 GLU A CA 1
ATOM 756 C C . GLU A 1 96 ? -4.631 -5.488 -10.661 1.00 92.75 96 GLU A C 1
ATOM 758 O O . GLU A 1 96 ? -4.653 -5.938 -11.808 1.00 92.75 96 GLU A O 1
ATOM 763 N N . GLN A 1 97 ? -3.867 -4.443 -10.343 1.00 92.44 97 GLN A N 1
ATOM 764 C CA . GLN A 1 97 ? -3.062 -3.704 -11.319 1.00 92.44 97 GLN A CA 1
ATOM 765 C C . GLN A 1 97 ? -1.998 -4.588 -11.995 1.00 92.44 97 GLN A C 1
ATOM 767 O O . GLN A 1 97 ? -1.799 -4.513 -13.211 1.00 92.44 97 GLN A O 1
ATOM 772 N N . MET A 1 98 ? -1.348 -5.485 -11.246 1.00 94.12 98 MET A N 1
ATOM 773 C CA . MET A 1 98 ? -0.414 -6.472 -11.805 1.00 94.12 98 MET A CA 1
ATOM 774 C C . MET A 1 98 ? -1.121 -7.457 -12.749 1.00 94.12 98 MET A C 1
ATOM 776 O O . MET A 1 98 ? -0.578 -7.806 -13.803 1.00 94.12 98 MET A O 1
ATOM 780 N N . SER A 1 99 ? -2.342 -7.879 -12.402 1.00 93.19 99 SER A N 1
ATOM 781 C CA . SER A 1 99 ? -3.160 -8.778 -13.221 1.00 93.19 99 SER A CA 1
ATOM 782 C C . SER A 1 99 ? -3.580 -8.125 -14.538 1.00 93.19 99 SER A C 1
ATOM 784 O O . SER A 1 99 ? -3.369 -8.712 -15.600 1.00 93.19 99 SER A O 1
ATOM 786 N N . ARG A 1 100 ? -4.083 -6.884 -14.492 1.00 90.44 100 ARG A N 1
ATOM 787 C CA . ARG A 1 100 ? -4.490 -6.101 -15.675 1.00 90.44 100 ARG A CA 1
ATOM 788 C C . ARG A 1 100 ? -3.338 -5.843 -16.649 1.00 90.44 100 ARG A C 1
ATOM 790 O O . ARG A 1 100 ? -3.546 -5.790 -17.855 1.00 90.44 100 ARG A O 1
ATOM 797 N N . ASN A 1 101 ? -2.108 -5.759 -16.142 1.00 90.81 101 ASN A N 1
ATOM 798 C CA . ASN A 1 101 ? -0.894 -5.637 -16.955 1.00 90.81 101 ASN A CA 1
ATOM 799 C C . ASN A 1 101 ? -0.319 -6.993 -17.430 1.00 90.81 101 ASN A C 1
ATOM 801 O O . ASN A 1 101 ? 0.796 -7.046 -17.948 1.00 90.81 101 ASN A O 1
ATOM 805 N N . GLY A 1 102 ? -1.050 -8.101 -17.262 1.00 91.81 102 GLY A N 1
ATOM 806 C CA . GLY A 1 102 ? -0.663 -9.421 -17.770 1.00 91.81 102 GLY A CA 1
ATOM 807 C C . GLY A 1 102 ? 0.425 -10.127 -16.956 1.00 91.81 102 GLY A C 1
ATOM 808 O O . GLY A 1 102 ? 1.049 -11.075 -17.434 1.00 91.81 102 GLY A O 1
ATOM 809 N N . PHE A 1 103 ? 0.691 -9.689 -15.722 1.00 91.25 103 PHE A N 1
ATOM 810 C CA . PHE A 1 103 ? 1.723 -10.286 -14.866 1.00 91.25 103 PHE A CA 1
ATOM 811 C C . PHE A 1 103 ? 1.169 -11.223 -13.789 1.00 91.25 103 PHE A C 1
ATOM 813 O O . PHE A 1 103 ? 1.951 -11.783 -13.009 1.00 91.25 103 PHE A O 1
ATOM 820 N N . GLY A 1 104 ? -0.144 -11.463 -13.808 1.00 91.06 104 GLY A N 1
ATOM 821 C CA . GLY A 1 104 ? -0.872 -12.239 -12.807 1.00 91.06 104 GLY A CA 1
ATOM 822 C C . GLY A 1 104 ? -1.076 -11.460 -11.507 1.00 91.06 104 GLY A C 1
ATOM 823 O O . GLY A 1 104 ? -0.536 -10.368 -11.333 1.00 91.06 104 GLY A O 1
ATOM 824 N N . ARG A 1 105 ? -1.839 -12.039 -10.574 1.00 90.69 105 ARG A N 1
ATOM 825 C CA . ARG A 1 105 ? -2.144 -11.437 -9.265 1.00 90.69 105 ARG A CA 1
ATOM 826 C C . ARG A 1 105 ? -0.928 -11.500 -8.332 1.00 90.69 105 ARG A C 1
ATOM 828 O O . ARG A 1 105 ? -0.816 -12.385 -7.491 1.00 90.69 105 ARG A O 1
ATOM 835 N N . ARG A 1 106 ? 0.031 -10.597 -8.550 1.00 91.62 106 ARG A N 1
ATOM 836 C CA . ARG A 1 106 ? 1.262 -10.454 -7.758 1.00 91.62 106 ARG A CA 1
ATOM 837 C C . ARG A 1 106 ? 1.106 -9.367 -6.717 1.00 91.62 106 ARG A C 1
ATOM 839 O O . ARG A 1 106 ? 0.656 -8.275 -7.040 1.00 91.62 106 ARG A O 1
ATOM 846 N N . VAL A 1 107 ? 1.570 -9.639 -5.508 1.00 92.56 107 VAL A N 1
ATOM 847 C CA . VAL A 1 107 ? 1.516 -8.690 -4.402 1.00 92.56 107 VAL A CA 1
ATOM 848 C C . VAL A 1 107 ? 2.588 -9.021 -3.370 1.00 92.56 107 VAL A C 1
ATOM 850 O O . VAL A 1 107 ? 3.015 -10.174 -3.287 1.00 92.56 107 VAL A O 1
ATOM 853 N N . PHE A 1 108 ? 3.030 -8.019 -2.612 1.00 91.81 108 PHE A N 1
ATOM 854 C CA . PHE A 1 108 ? 3.868 -8.223 -1.435 1.00 91.81 108 PHE A CA 1
ATOM 855 C C . PHE A 1 108 ? 3.081 -8.907 -0.310 1.00 91.81 108 PHE A C 1
ATOM 857 O O . PHE A 1 108 ? 1.886 -8.677 -0.139 1.00 91.81 108 PHE A O 1
ATOM 864 N N . ARG A 1 109 ? 3.759 -9.736 0.484 1.00 90.38 109 ARG A N 1
ATOM 865 C CA . ARG A 1 109 ? 3.219 -10.289 1.733 1.00 90.38 109 ARG A CA 1
ATOM 866 C C . ARG A 1 109 ? 3.372 -9.255 2.856 1.00 90.38 109 ARG A C 1
ATOM 868 O O . ARG A 1 109 ? 4.363 -8.534 2.870 1.00 90.38 109 ARG A O 1
ATOM 875 N N . LEU A 1 110 ? 2.434 -9.221 3.799 1.00 92.38 110 LEU A N 1
ATOM 876 C CA . LEU A 1 110 ? 2.583 -8.515 5.075 1.00 92.38 110 LEU A CA 1
ATOM 877 C C . LEU A 1 110 ? 3.166 -9.465 6.130 1.00 92.38 110 LEU A C 1
ATOM 879 O O . LEU A 1 110 ? 2.938 -10.675 6.071 1.00 92.38 110 LEU A O 1
ATOM 883 N N . ASP A 1 111 ? 3.949 -8.935 7.067 1.00 91.94 111 ASP A N 1
ATOM 884 C CA . ASP A 1 111 ? 4.301 -9.688 8.273 1.00 91.94 111 ASP A CA 1
ATOM 885 C C . ASP A 1 111 ? 3.039 -9.840 9.128 1.00 91.94 111 ASP A C 1
ATOM 887 O O . ASP A 1 111 ? 2.426 -8.841 9.495 1.00 91.94 111 ASP A O 1
ATOM 891 N N . GLU A 1 112 ? 2.615 -11.073 9.388 1.00 90.75 112 GLU A N 1
ATOM 892 C CA . GLU A 1 112 ? 1.353 -11.390 10.066 1.00 90.75 112 GLU A CA 1
ATOM 893 C C . GLU A 1 112 ? 1.636 -12.181 11.341 1.00 90.75 112 GLU A C 1
ATOM 895 O O . GLU A 1 112 ? 2.552 -13.005 11.381 1.00 90.75 112 GLU A O 1
ATOM 900 N N . GLU A 1 113 ? 0.838 -11.928 12.373 1.00 90.25 113 GLU A N 1
ATOM 901 C CA . GLU A 1 113 ? 0.873 -12.633 13.650 1.00 90.25 113 GLU A CA 1
ATOM 902 C C . GLU A 1 113 ? -0.529 -13.113 14.036 1.00 90.25 113 GLU A C 1
ATOM 904 O O . GLU A 1 113 ? -1.538 -12.606 13.542 1.00 90.25 113 GLU A O 1
ATOM 909 N N . TRP A 1 114 ? -0.598 -14.102 14.927 1.00 90.38 114 TRP A N 1
ATOM 910 C CA . TRP A 1 114 ? -1.870 -14.577 15.462 1.00 90.38 114 TRP A CA 1
ATOM 911 C C . TRP A 1 114 ? -2.368 -13.616 16.543 1.00 90.38 114 TRP A C 1
ATOM 913 O O . TRP A 1 114 ? -1.865 -13.627 17.666 1.00 90.38 114 TRP A O 1
ATOM 923 N N . THR A 1 115 ? -3.325 -12.762 16.195 1.00 90.56 115 THR A N 1
ATOM 924 C CA . THR A 1 115 ? -3.851 -11.712 17.079 1.00 90.56 115 THR A CA 1
ATOM 925 C C . THR A 1 115 ? -5.308 -11.396 16.744 1.00 90.56 115 THR A C 1
ATOM 927 O O . THR A 1 115 ? -5.868 -11.972 15.810 1.00 90.56 115 THR A O 1
ATOM 930 N N . GLU A 1 116 ? -5.946 -10.526 17.524 1.00 89.00 116 GLU A N 1
ATOM 931 C CA . GLU A 1 116 ? -7.332 -10.110 17.296 1.00 89.00 116 GLU A CA 1
ATOM 932 C C . GLU A 1 116 ? -7.481 -9.458 15.916 1.00 89.00 116 GLU A C 1
ATOM 934 O O . GLU A 1 116 ? -6.749 -8.525 15.565 1.00 89.00 116 GLU A O 1
ATOM 939 N N . ASP A 1 117 ? -8.424 -9.974 15.125 1.00 84.69 117 ASP A N 1
ATOM 940 C CA . ASP A 1 117 ? -8.735 -9.432 13.808 1.00 84.69 117 ASP A CA 1
ATOM 941 C C . ASP A 1 117 ? -9.367 -8.046 13.952 1.00 84.69 117 ASP A C 1
ATOM 943 O O . ASP A 1 117 ? -10.352 -7.857 14.665 1.00 84.69 117 ASP A O 1
ATOM 947 N N . THR A 1 118 ? -8.811 -7.076 13.231 1.00 87.06 118 THR A N 1
ATOM 948 C CA . THR A 1 118 ? -9.329 -5.705 13.172 1.00 87.06 118 THR A CA 1
ATOM 949 C C . THR A 1 118 ? -9.917 -5.357 11.804 1.00 87.06 118 THR A C 1
ATOM 951 O O . THR A 1 118 ? -10.211 -4.192 11.551 1.00 87.06 118 THR A O 1
ATOM 954 N N . ILE A 1 119 ? -10.033 -6.327 10.889 1.00 83.75 119 ILE A N 1
ATOM 955 C CA . ILE A 1 119 ? -10.536 -6.115 9.525 1.00 83.75 119 ILE A CA 1
ATOM 956 C C . ILE A 1 119 ? -12.054 -6.271 9.440 1.00 83.75 119 ILE A C 1
ATOM 958 O O . ILE A 1 119 ? -12.691 -5.556 8.666 1.00 83.75 119 ILE A O 1
ATOM 962 N N . SER A 1 120 ? -12.654 -7.170 10.225 1.00 78.94 120 SER A N 1
ATOM 963 C CA . SER A 1 120 ? -14.102 -7.399 10.212 1.00 78.94 120 SER A CA 1
ATOM 964 C C . SER A 1 120 ? -14.733 -7.249 11.590 1.00 78.94 120 SER A C 1
ATOM 966 O O . SER A 1 120 ? -14.409 -7.983 12.518 1.00 78.94 120 SER A O 1
ATOM 968 N N . ASN A 1 121 ? -15.745 -6.384 11.681 1.00 74.50 121 ASN A N 1
ATOM 969 C CA . ASN A 1 121 ? -16.580 -6.248 12.880 1.00 74.50 121 ASN A CA 1
ATOM 970 C C . ASN A 1 121 ? -17.665 -7.336 12.989 1.00 74.50 121 ASN A C 1
ATOM 972 O O . ASN A 1 121 ? -18.399 -7.371 13.970 1.00 74.50 121 ASN A O 1
ATOM 976 N N . GLN A 1 122 ? -17.820 -8.201 11.979 1.00 71.62 122 GLN A N 1
ATOM 977 C CA . GLN A 1 122 ? -18.893 -9.206 11.954 1.00 71.62 122 GLN A CA 1
ATOM 978 C C . GLN A 1 122 ? -18.539 -10.476 12.727 1.00 71.62 122 GLN A C 1
ATOM 980 O O . GLN A 1 122 ? -19.424 -11.126 13.272 1.00 71.62 122 GLN A O 1
ATOM 985 N N . ASN A 1 123 ? -17.256 -10.841 12.745 1.00 71.25 123 ASN A N 1
ATOM 986 C CA . ASN A 1 123 ? -16.768 -12.091 13.318 1.00 71.25 123 ASN A CA 1
ATOM 987 C C . ASN A 1 123 ? -15.507 -11.813 14.148 1.00 71.25 123 ASN A C 1
ATOM 989 O O . ASN A 1 123 ? -14.407 -12.133 13.686 1.00 71.25 123 ASN A O 1
ATOM 993 N N . PRO A 1 124 ? -15.652 -11.197 15.337 1.00 75.38 124 PRO A N 1
ATOM 994 C CA . PRO A 1 124 ? -14.519 -10.937 16.214 1.00 75.38 124 PRO A CA 1
ATOM 995 C C . PRO A 1 124 ? -13.856 -12.258 16.613 1.00 75.38 124 PRO A C 1
ATOM 997 O O . PRO A 1 124 ? -14.529 -13.245 16.918 1.00 75.38 124 PRO A O 1
ATOM 1000 N N . GLY A 1 125 ? -12.529 -12.288 16.590 1.00 83.88 125 GLY A N 1
ATOM 1001 C CA . GLY A 1 125 ? -11.756 -13.479 16.915 1.00 83.88 125 GLY A CA 1
ATOM 1002 C C . GLY A 1 125 ? -10.281 -13.323 16.575 1.00 83.88 125 GLY A C 1
ATOM 1003 O O . GLY A 1 125 ? -9.875 -12.351 15.941 1.00 83.88 125 GLY A O 1
ATOM 1004 N N . LEU A 1 126 ? -9.479 -14.295 17.008 1.00 86.12 126 LEU A N 1
ATOM 1005 C CA . LEU A 1 126 ? -8.059 -14.356 16.671 1.00 86.12 126 LEU A CA 1
ATOM 1006 C C . LEU A 1 126 ? -7.873 -14.897 15.252 1.00 86.12 126 LEU A C 1
ATOM 1008 O O . LEU A 1 126 ? -8.498 -15.897 14.893 1.00 86.12 126 LEU A O 1
ATOM 1012 N N . ARG A 1 127 ? -7.008 -14.243 14.473 1.00 86.44 127 ARG A N 1
ATOM 1013 C CA . ARG A 1 127 ? -6.668 -14.595 13.087 1.00 86.44 127 ARG A CA 1
ATOM 1014 C C . ARG A 1 127 ? -5.223 -14.255 12.759 1.00 86.44 127 ARG A C 1
ATOM 1016 O O . ARG A 1 127 ? -4.552 -13.549 13.514 1.00 86.44 127 ARG A O 1
ATOM 1023 N N . GLN A 1 128 ? -4.752 -14.729 11.606 1.00 86.62 128 GLN A N 1
ATOM 1024 C CA . GLN A 1 128 ? -3.512 -14.221 11.018 1.00 86.62 128 GLN A CA 1
ATOM 1025 C C . GLN A 1 128 ? -3.739 -12.782 10.542 1.00 86.62 128 GLN A C 1
ATOM 1027 O O . GLN A 1 128 ? -4.421 -12.556 9.546 1.00 86.62 128 GLN A O 1
ATOM 1032 N N . THR A 1 129 ? -3.186 -11.819 11.275 1.00 89.56 129 THR A N 1
ATOM 1033 C CA . THR A 1 129 ? -3.429 -10.387 11.065 1.00 89.56 129 THR A CA 1
ATOM 1034 C C . THR A 1 129 ? -2.102 -9.645 10.957 1.00 89.56 129 THR A C 1
ATOM 1036 O O . THR A 1 129 ? -1.152 -9.951 11.679 1.00 89.56 129 THR A O 1
ATOM 1039 N N . ALA A 1 130 ? -2.018 -8.651 10.069 1.00 91.50 130 ALA A N 1
ATOM 1040 C CA . ALA A 1 130 ? -0.797 -7.880 9.851 1.00 91.50 130 ALA A CA 1
ATOM 1041 C C . ALA A 1 130 ? -0.277 -7.231 11.148 1.00 91.50 130 ALA A C 1
ATOM 1043 O O . ALA A 1 130 ? -0.981 -6.473 11.830 1.00 91.50 130 ALA A O 1
ATOM 1044 N N . ARG A 1 131 ? 0.983 -7.518 11.478 1.00 92.69 131 ARG A N 1
ATOM 1045 C CA . ARG A 1 131 ? 1.673 -6.998 12.655 1.00 92.69 131 ARG A CA 1
ATOM 1046 C C . ARG A 1 131 ? 2.049 -5.538 12.442 1.00 92.69 131 ARG A C 1
ATOM 1048 O O . ARG A 1 131 ? 2.585 -5.166 11.399 1.00 92.69 131 ARG A O 1
ATOM 1055 N N . ILE A 1 132 ? 1.801 -4.720 13.464 1.00 92.38 132 ILE A N 1
ATOM 1056 C CA . ILE A 1 132 ? 2.213 -3.316 13.491 1.00 92.38 132 ILE A CA 1
ATOM 1057 C C . ILE A 1 132 ? 3.241 -3.118 14.594 1.00 92.38 132 ILE A C 1
ATOM 1059 O O . ILE A 1 132 ? 2.954 -3.293 15.776 1.00 92.38 132 ILE A O 1
ATOM 1063 N N . HIS A 1 133 ? 4.433 -2.695 14.190 1.00 90.69 133 HIS A N 1
ATOM 1064 C CA . HIS A 1 133 ? 5.521 -2.335 15.084 1.00 90.69 133 HIS A CA 1
ATOM 1065 C C . HIS A 1 133 ? 5.334 -0.911 15.597 1.00 90.69 133 HIS A C 1
ATOM 1067 O O . HIS A 1 133 ? 5.219 0.026 14.811 1.00 90.69 133 HIS A O 1
ATOM 1073 N N . ILE A 1 134 ? 5.341 -0.724 16.913 1.00 87.31 134 ILE A N 1
ATOM 1074 C CA . ILE A 1 134 ? 5.382 0.612 17.511 1.00 87.31 134 ILE A CA 1
ATOM 1075 C C . ILE A 1 134 ? 6.834 0.942 17.825 1.00 87.31 134 ILE A C 1
ATOM 1077 O O . ILE A 1 134 ? 7.464 0.272 18.641 1.00 87.31 134 ILE A O 1
ATOM 1081 N N . ILE A 1 135 ? 7.371 1.972 17.175 1.00 82.69 135 ILE A N 1
ATOM 1082 C CA . ILE A 1 135 ? 8.755 2.400 17.377 1.00 82.69 135 ILE A CA 1
ATOM 1083 C C . ILE A 1 135 ? 8.726 3.771 18.037 1.00 82.69 135 ILE A C 1
ATOM 1085 O O . ILE A 1 135 ? 8.322 4.762 17.425 1.00 82.69 135 ILE A O 1
ATOM 1089 N N . ARG A 1 136 ? 9.160 3.836 19.298 1.00 73.88 136 ARG A N 1
ATOM 1090 C CA . ARG A 1 136 ? 9.303 5.114 19.994 1.00 73.88 136 ARG A CA 1
ATOM 1091 C C . ARG A 1 136 ? 10.579 5.816 19.543 1.00 73.88 136 ARG A C 1
ATOM 1093 O O . ARG A 1 136 ? 11.668 5.266 19.682 1.00 73.88 136 ARG A O 1
ATOM 1100 N N . SER A 1 137 ? 10.435 7.029 19.019 1.00 57.12 137 SER A N 1
ATOM 1101 C CA . SER A 1 137 ? 11.542 7.852 18.530 1.00 57.12 137 SER A CA 1
ATOM 1102 C C . SER A 1 137 ? 11.755 9.073 19.420 1.00 57.12 137 SER A C 1
ATOM 1104 O O . SER A 1 137 ? 10.805 9.709 19.878 1.00 57.12 137 SER A O 1
ATOM 1106 N N . SER A 1 138 ? 13.020 9.421 19.649 1.00 47.22 138 SER A N 1
ATOM 1107 C CA . SER A 1 138 ? 13.439 10.686 20.264 1.00 47.22 138 SER A CA 1
ATOM 1108 C C . SER A 1 138 ? 13.477 11.857 19.273 1.00 47.22 138 SER A C 1
ATOM 1110 O O . SER A 1 138 ? 13.850 12.958 19.667 1.00 47.22 138 SER A O 1
ATOM 1112 N N . TYR A 1 139 ? 13.123 11.623 18.004 1.00 49.25 139 TYR A N 1
ATOM 1113 C CA . TYR A 1 139 ? 13.132 12.612 16.926 1.00 49.25 139 TYR A CA 1
ATOM 1114 C C . TYR A 1 139 ? 11.703 12.941 16.463 1.00 49.25 139 TYR A C 1
ATOM 1116 O O . TYR A 1 139 ? 10.866 12.049 16.319 1.00 49.25 139 TYR A O 1
ATOM 1124 N N . THR A 1 140 ? 11.433 14.227 16.228 1.00 51.69 140 THR A N 1
ATOM 1125 C CA . THR A 1 140 ? 10.121 14.768 15.836 1.00 51.69 140 THR A CA 1
ATOM 1126 C C . THR A 1 140 ? 9.862 14.573 14.337 1.00 51.69 140 THR A C 1
ATOM 1128 O O . THR A 1 140 ? 10.696 14.940 13.514 1.00 51.69 140 THR A O 1
ATOM 1131 N N . HIS A 1 141 ? 8.696 14.030 13.969 1.00 64.31 141 HIS A N 1
ATOM 1132 C CA . HIS A 1 141 ? 8.239 13.905 12.575 1.00 64.31 141 HIS A CA 1
ATOM 1133 C C . HIS A 1 141 ? 7.193 14.980 12.212 1.00 64.31 141 HIS A C 1
ATOM 1135 O O . HIS A 1 141 ? 6.547 15.568 13.081 1.00 64.31 141 HIS A O 1
ATOM 1141 N N . LEU A 1 142 ? 7.003 15.228 10.909 1.00 72.69 142 LEU A N 1
ATOM 1142 C CA . LEU A 1 142 ? 6.053 16.221 10.372 1.00 72.69 142 LEU A CA 1
ATOM 1143 C C . LEU A 1 142 ? 4.571 15.798 10.473 1.00 72.69 142 LEU A C 1
ATOM 1145 O O . LEU A 1 142 ? 3.692 16.546 10.054 1.00 72.69 142 LEU A O 1
ATOM 1149 N N . THR A 1 143 ? 4.288 14.621 11.041 1.00 72.88 143 THR A N 1
ATOM 1150 C CA . THR A 1 143 ? 2.935 14.059 11.197 1.00 72.88 143 THR A CA 1
ATOM 1151 C C . THR A 1 143 ? 2.018 14.903 12.073 1.00 72.88 143 THR A C 1
ATOM 1153 O O . THR A 1 143 ? 0.806 14.802 11.932 1.00 72.88 143 THR A O 1
ATOM 1156 N N . HIS A 1 144 ? 2.575 15.773 12.923 1.00 76.88 144 HIS A N 1
ATOM 1157 C CA . HIS A 1 144 ? 1.802 16.740 13.706 1.00 76.88 144 HIS A CA 1
ATOM 1158 C C . HIS A 1 144 ? 0.906 17.627 12.833 1.00 76.88 144 HIS A C 1
ATOM 1160 O O . HIS A 1 144 ? -0.128 18.064 13.307 1.00 76.88 144 HIS A O 1
ATOM 1166 N N . ALA A 1 145 ? 1.274 17.867 11.570 1.00 83.88 145 ALA A N 1
ATOM 1167 C CA . ALA A 1 145 ? 0.512 18.710 10.655 1.00 83.88 145 ALA A CA 1
ATOM 1168 C C . ALA A 1 145 ? -0.422 17.934 9.706 1.00 83.88 145 ALA A C 1
ATOM 1170 O O . ALA A 1 145 ? -1.012 18.538 8.813 1.00 83.88 145 ALA A O 1
ATOM 1171 N N . TRP A 1 146 ? -0.510 16.605 9.827 1.00 89.19 146 TRP A N 1
ATOM 1172 C CA . TRP A 1 146 ? -1.250 15.776 8.872 1.00 89.19 146 TRP A CA 1
ATOM 1173 C C . TRP A 1 146 ? -2.739 15.704 9.219 1.00 89.19 146 TRP A C 1
ATOM 1175 O O . TRP A 1 146 ? -3.090 15.709 10.399 1.00 89.19 146 TRP A O 1
ATOM 1185 N N . PRO A 1 147 ? -3.611 15.566 8.207 1.00 82.50 147 PRO A N 1
ATOM 1186 C CA . PRO A 1 147 ? -5.027 15.351 8.431 1.00 82.50 147 PRO A CA 1
ATOM 1187 C C . PRO A 1 147 ? -5.251 13.976 9.054 1.00 82.50 147 PRO A C 1
ATOM 1189 O O . PRO A 1 147 ? -4.753 12.956 8.569 1.00 82.50 147 PRO A O 1
ATOM 1192 N N . ARG A 1 148 ? -6.020 13.947 10.137 1.00 71.69 148 ARG A N 1
ATOM 1193 C CA . ARG A 1 148 ? -6.311 12.737 10.919 1.00 71.69 148 ARG A CA 1
ATOM 1194 C C . ARG A 1 148 ? -7.458 11.954 10.273 1.00 71.69 148 ARG A C 1
ATOM 1196 O O . ARG A 1 148 ? -7.540 10.729 10.388 1.00 71.69 148 ARG A O 1
ATOM 1203 N N . HIS A 1 149 ? -8.309 12.674 9.536 1.00 74.06 149 HIS A N 1
ATOM 1204 C CA . HIS A 1 149 ? -9.426 12.164 8.750 1.00 74.06 149 HIS A CA 1
ATOM 1205 C C . HIS A 1 149 ? -9.543 12.908 7.419 1.00 74.06 149 HIS A C 1
ATOM 1207 O O . HIS A 1 149 ? -8.925 13.952 7.209 1.00 74.06 149 HIS A O 1
ATOM 1213 N N . LEU A 1 150 ? -10.353 12.369 6.511 1.00 61.22 150 LEU A N 1
ATOM 1214 C CA . LEU A 1 150 ? -10.528 12.912 5.164 1.00 61.22 150 LEU A CA 1
ATOM 1215 C C . LEU A 1 150 ? -11.064 14.355 5.182 1.00 61.22 150 LEU A C 1
ATOM 1217 O O . LEU A 1 150 ? -10.749 15.156 4.308 1.00 61.22 150 LEU A O 1
ATOM 1221 N N . GLU A 1 151 ? -11.847 14.687 6.201 1.00 84.25 151 GLU A N 1
ATOM 1222 C CA . GLU A 1 151 ? -12.497 15.975 6.410 1.00 84.25 151 GLU A CA 1
ATOM 1223 C C . GLU A 1 151 ? -11.487 17.090 6.737 1.00 84.25 151 GLU A C 1
ATOM 1225 O O . GLU A 1 151 ? -11.684 18.243 6.360 1.00 84.25 151 GLU A O 1
ATOM 1230 N N . GLU A 1 152 ? -10.365 16.745 7.372 1.00 80.56 152 GLU A N 1
ATOM 1231 C CA . GLU A 1 152 ? -9.299 17.688 7.740 1.00 80.56 152 GLU A CA 1
ATOM 1232 C C . GLU A 1 152 ? -8.305 17.944 6.619 1.00 80.56 152 GLU A C 1
ATOM 1234 O O . GLU A 1 152 ? -7.437 18.803 6.730 1.00 80.56 152 GLU A O 1
ATOM 1239 N N . VAL A 1 153 ? -8.398 17.197 5.523 1.00 80.06 153 VAL A N 1
ATOM 1240 C CA . VAL A 1 153 ? -7.448 17.314 4.418 1.00 80.06 153 VAL A CA 1
ATOM 1241 C C . VAL A 1 153 ? -7.393 18.754 3.917 1.00 80.06 153 VAL A C 1
ATOM 1243 O O . VAL A 1 153 ? -6.311 19.320 3.771 1.00 80.06 153 VAL A O 1
ATOM 1246 N N . ALA A 1 154 ? -8.555 19.381 3.723 1.00 86.25 154 ALA A N 1
ATOM 1247 C CA . ALA A 1 154 ? -8.621 20.766 3.275 1.00 86.25 154 ALA A CA 1
ATOM 1248 C C . ALA A 1 154 ? -8.054 21.741 4.318 1.00 86.25 154 ALA A C 1
ATOM 1250 O O . ALA A 1 154 ? -7.291 22.632 3.951 1.00 86.25 154 ALA A O 1
ATOM 1251 N N . SER A 1 155 ? -8.380 21.566 5.602 1.00 84.38 155 SER A N 1
ATOM 1252 C CA . SER A 1 155 ? -7.908 22.462 6.661 1.00 84.38 155 SER A CA 1
ATOM 1253 C C . SER A 1 155 ? -6.406 22.320 6.898 1.00 84.38 155 SER A C 1
ATOM 1255 O O . SER A 1 155 ? -5.702 23.325 6.885 1.00 84.38 155 SER A O 1
ATOM 1257 N N . CYS A 1 156 ? -5.875 21.102 6.996 1.00 86.25 156 CYS A N 1
ATOM 1258 C CA . CYS A 1 156 ? -4.441 20.855 7.149 1.00 86.25 156 CYS A CA 1
ATOM 1259 C C . CYS A 1 156 ? -3.630 21.366 5.951 1.00 86.25 156 CYS A C 1
ATOM 1261 O O . CYS A 1 156 ? -2.512 21.841 6.130 1.00 86.25 156 CYS A O 1
ATOM 1263 N N . PHE A 1 157 ? -4.176 21.326 4.730 1.00 88.88 157 PHE A N 1
ATOM 1264 C CA . PHE A 1 157 ? -3.521 21.915 3.555 1.00 88.88 157 PHE A CA 1
ATOM 1265 C C . PHE A 1 157 ? -3.667 23.438 3.440 1.00 88.88 157 PHE A C 1
ATOM 1267 O O . PHE A 1 157 ? -2.981 24.040 2.611 1.00 88.88 157 PHE A O 1
ATOM 1274 N N . GLN A 1 158 ? -4.517 24.067 4.251 1.00 86.00 158 GLN A N 1
ATOM 1275 C CA . GLN A 1 158 ? -4.733 25.518 4.250 1.00 86.00 158 GLN A CA 1
ATOM 1276 C C . GLN A 1 158 ? -4.280 26.214 5.540 1.00 86.00 158 GLN A C 1
ATOM 1278 O O . GLN A 1 158 ? -4.320 27.443 5.613 1.00 86.00 158 GLN A O 1
ATOM 1283 N N . ASP A 1 159 ? -3.804 25.465 6.533 1.00 88.19 159 ASP A N 1
ATOM 1284 C CA . ASP A 1 159 ? -3.384 26.008 7.819 1.00 88.19 159 ASP A CA 1
ATOM 1285 C C . ASP A 1 159 ? -2.078 26.815 7.701 1.00 88.19 159 ASP A C 1
ATOM 1287 O O . ASP A 1 159 ? -0.978 26.268 7.577 1.00 88.19 159 ASP A O 1
ATOM 1291 N N . ASN A 1 160 ? -2.196 28.147 7.726 1.00 92.06 160 ASN A N 1
ATOM 1292 C CA . ASN A 1 160 ? -1.061 29.058 7.576 1.00 92.06 160 ASN A CA 1
ATOM 1293 C C . ASN A 1 160 ? -0.251 29.283 8.856 1.00 92.06 160 ASN A C 1
ATOM 1295 O O . ASN A 1 160 ? 0.764 29.984 8.776 1.00 92.06 160 ASN A O 1
ATOM 1299 N N . VAL A 1 161 ? -0.665 28.704 9.990 1.00 90.62 161 VAL A N 1
ATOM 1300 C CA . VAL A 1 161 ? -0.031 28.948 11.285 1.00 90.62 161 VAL A CA 1
ATOM 1301 C C . VAL A 1 161 ? 1.477 28.720 11.163 1.00 90.62 161 VAL A C 1
ATOM 1303 O O . VAL A 1 161 ? 1.944 27.785 10.505 1.00 90.62 161 VAL A O 1
ATOM 1306 N N . ILE A 1 162 ? 2.258 29.620 11.755 1.00 88.69 162 ILE A N 1
ATOM 1307 C CA . ILE A 1 162 ? 3.719 29.528 11.762 1.00 88.69 162 ILE A CA 1
ATOM 1308 C C . ILE A 1 162 ? 4.120 28.487 12.804 1.00 88.69 162 ILE A C 1
ATOM 1310 O O . ILE A 1 162 ? 3.632 28.500 13.934 1.00 88.69 162 ILE A O 1
ATOM 1314 N N . THR A 1 163 ? 4.995 27.562 12.421 1.00 82.44 163 THR A N 1
ATOM 1315 C CA . THR A 1 163 ? 5.466 26.506 13.321 1.00 82.44 163 THR A CA 1
ATOM 1316 C C . THR A 1 163 ? 6.500 27.050 14.298 1.00 82.44 163 THR A C 1
ATOM 1318 O O . THR A 1 163 ? 7.389 27.804 13.907 1.00 82.44 163 THR A O 1
ATOM 1321 N N . ASP A 1 164 ? 6.429 26.616 15.552 1.00 81.12 164 ASP A N 1
ATOM 1322 C CA . ASP A 1 164 ? 7.429 26.943 16.566 1.00 81.12 164 ASP A CA 1
ATOM 1323 C C . ASP A 1 164 ? 8.744 26.190 16.299 1.00 81.12 164 ASP A C 1
ATOM 1325 O O . ASP A 1 164 ? 8.876 25.005 16.613 1.00 81.12 164 ASP A O 1
ATOM 1329 N N . GLU A 1 165 ? 9.729 26.887 15.730 1.00 73.75 165 GLU A N 1
ATOM 1330 C CA . GLU A 1 165 ? 11.041 26.324 15.383 1.00 73.75 165 GLU A CA 1
ATOM 1331 C C . GLU A 1 165 ? 11.878 25.904 16.603 1.00 73.75 165 GLU A C 1
ATOM 1333 O O . GLU A 1 165 ? 12.867 25.187 16.454 1.00 73.75 165 GLU A O 1
ATOM 1338 N N . THR A 1 166 ? 11.494 26.309 17.821 1.00 70.62 166 THR A N 1
ATOM 1339 C CA . THR A 1 166 ? 12.160 25.836 19.045 1.00 70.62 166 THR A CA 1
ATOM 1340 C C . THR A 1 166 ? 11.760 24.404 19.408 1.00 70.62 166 THR A C 1
ATOM 1342 O O . THR A 1 166 ? 12.475 23.731 20.152 1.00 70.62 166 THR A O 1
ATOM 1345 N N . ARG A 1 167 ? 10.634 23.916 18.865 1.00 65.25 167 ARG A N 1
ATOM 1346 C CA . ARG A 1 167 ? 10.053 22.591 19.150 1.00 65.25 167 ARG A CA 1
ATOM 1347 C C . ARG A 1 167 ? 9.947 21.706 17.908 1.00 65.25 167 ARG A C 1
ATOM 1349 O O . ARG A 1 167 ? 9.956 20.481 18.028 1.00 65.25 167 ARG A O 1
ATOM 1356 N N . LEU A 1 168 ? 9.839 22.311 16.727 1.00 71.94 168 LEU A N 1
ATOM 1357 C CA . LEU A 1 168 ? 9.622 21.643 15.447 1.00 71.94 168 LEU A CA 1
ATOM 1358 C C . LEU A 1 168 ? 10.784 21.925 14.492 1.00 71.94 168 LEU A C 1
ATOM 1360 O O . LEU A 1 168 ? 11.242 23.056 14.355 1.00 71.94 168 LEU A O 1
ATOM 1364 N N . SER A 1 169 ? 11.256 20.895 13.794 1.00 66.06 169 SER A N 1
ATOM 1365 C CA . SER A 1 169 ? 12.293 21.058 12.775 1.00 66.06 169 SER A CA 1
ATOM 1366 C C . SER A 1 169 ? 11.738 21.794 11.549 1.00 66.06 169 SER A C 1
ATOM 1368 O O . SER A 1 169 ? 10.747 21.361 10.962 1.00 66.06 169 SER A O 1
ATOM 1370 N N . ASN A 1 170 ? 12.396 22.882 11.137 1.00 69.44 170 ASN A N 1
ATOM 1371 C CA . ASN A 1 170 ? 12.072 23.613 9.911 1.00 69.44 170 ASN A CA 1
ATOM 1372 C C . ASN A 1 170 ? 12.941 23.107 8.749 1.00 69.44 170 ASN A C 1
ATOM 1374 O O . ASN A 1 170 ? 14.003 23.672 8.470 1.00 69.44 170 ASN A O 1
ATOM 1378 N N . ASP A 1 171 ? 12.509 22.015 8.116 1.00 65.62 171 ASP A N 1
ATOM 1379 C CA . ASP A 1 171 ? 13.222 21.285 7.064 1.00 65.62 171 ASP A CA 1
ATOM 1380 C C . ASP A 1 171 ? 13.791 22.231 5.996 1.00 65.62 171 ASP A C 1
ATOM 1382 O O . ASP A 1 171 ? 13.074 22.752 5.142 1.00 65.62 171 ASP A O 1
ATOM 1386 N N . SER A 1 172 ? 15.095 22.514 6.081 1.00 66.88 172 SER A N 1
ATOM 1387 C CA . SER A 1 172 ? 15.802 23.448 5.194 1.00 66.88 172 SER A CA 1
ATOM 1388 C C . SER A 1 172 ? 15.121 24.821 5.035 1.00 66.88 172 SER A C 1
ATOM 1390 O O . SER A 1 172 ? 15.175 25.421 3.959 1.00 66.88 172 SER A O 1
ATOM 1392 N N . ARG A 1 173 ? 14.470 25.328 6.095 1.00 72.81 173 ARG A N 1
ATOM 1393 C CA . ARG A 1 173 ? 13.647 26.557 6.102 1.00 72.81 173 ARG A CA 1
ATOM 1394 C C . ARG A 1 173 ? 12.389 26.503 5.221 1.00 72.81 173 ARG A C 1
ATOM 1396 O O . ARG A 1 173 ? 11.839 27.547 4.866 1.00 72.81 173 ARG A O 1
ATOM 1403 N N . LYS A 1 174 ? 11.937 25.305 4.840 1.00 68.00 174 LYS A N 1
ATOM 1404 C CA . LYS A 1 174 ? 10.788 25.094 3.948 1.00 68.00 174 LYS A CA 1
ATOM 1405 C C . LYS A 1 174 ? 9.519 24.639 4.656 1.00 68.00 174 LYS A C 1
ATOM 1407 O O . LYS A 1 174 ? 8.455 24.834 4.082 1.00 68.00 174 LYS A O 1
ATOM 1412 N N . SER A 1 175 ? 9.582 24.086 5.866 1.00 74.50 175 SER A N 1
ATOM 1413 C CA . SER A 1 175 ? 8.402 23.576 6.582 1.00 74.50 175 SER A CA 1
ATOM 1414 C C . SER A 1 175 ? 7.828 24.544 7.624 1.00 74.50 175 SER A C 1
ATOM 1416 O O . SER A 1 175 ? 6.913 24.169 8.334 1.00 74.50 175 SER A O 1
ATOM 1418 N N . GLY A 1 176 ? 8.295 25.797 7.687 1.00 81.12 176 GLY A N 1
ATOM 1419 C CA . GLY A 1 176 ? 7.957 26.792 8.727 1.00 81.12 176 GLY A CA 1
ATOM 1420 C C . GLY A 1 176 ? 6.477 27.190 8.925 1.00 81.12 176 GLY A C 1
ATOM 1421 O O . GLY A 1 176 ? 6.196 28.131 9.663 1.00 81.12 176 GLY A O 1
ATOM 1422 N N . THR A 1 177 ? 5.529 26.532 8.257 1.00 88.25 177 THR A N 1
ATOM 1423 C CA . THR A 1 177 ? 4.082 26.709 8.445 1.00 88.25 177 THR A CA 1
ATOM 1424 C C . THR A 1 177 ? 3.373 25.357 8.403 1.00 88.25 177 THR A C 1
ATOM 1426 O O . THR A 1 177 ? 3.804 24.461 7.674 1.00 88.25 177 THR A O 1
ATOM 1429 N N . TRP A 1 178 ? 2.256 25.219 9.115 1.00 88.44 178 TRP A N 1
ATOM 1430 C CA . TRP A 1 178 ? 1.536 23.948 9.276 1.00 88.44 178 TRP A CA 1
ATOM 1431 C C . TRP A 1 178 ? 1.174 23.276 7.944 1.00 88.44 178 TRP A C 1
ATOM 1433 O O . TRP A 1 178 ? 1.533 22.120 7.719 1.00 88.44 178 TRP A O 1
ATOM 1443 N N . TRP A 1 179 ? 0.619 24.012 6.980 1.00 87.69 179 TRP A N 1
ATOM 1444 C CA . TRP A 1 179 ? 0.321 23.454 5.656 1.00 87.69 179 TRP A CA 1
ATOM 1445 C C . TRP A 1 179 ? 1.559 22.961 4.893 1.00 87.69 179 TRP A C 1
ATOM 1447 O O . TRP A 1 179 ? 1.465 22.033 4.083 1.00 87.69 179 TRP A O 1
ATOM 1457 N N . ARG A 1 180 ? 2.738 23.552 5.138 1.00 84.31 180 ARG A N 1
ATOM 1458 C CA . ARG A 1 180 ? 4.000 23.110 4.522 1.00 84.31 180 ARG A CA 1
ATOM 1459 C C . ARG A 1 180 ? 4.517 21.848 5.196 1.00 84.31 180 ARG A C 1
ATOM 1461 O O . ARG A 1 180 ? 4.936 20.943 4.482 1.00 84.31 180 ARG A O 1
ATOM 1468 N N . CYS A 1 181 ? 4.429 21.747 6.524 1.00 85.12 181 CYS A N 1
ATOM 1469 C CA . CYS A 1 181 ? 4.694 20.501 7.251 1.00 85.12 181 CYS A CA 1
ATOM 1470 C C . CYS A 1 181 ? 3.805 19.352 6.754 1.00 85.12 181 CYS A C 1
ATOM 1472 O O . CYS A 1 181 ? 4.311 18.257 6.514 1.00 85.12 181 CYS A O 1
ATOM 1474 N N . CYS A 1 182 ? 2.508 19.613 6.553 1.00 85.81 182 CYS A N 1
ATOM 1475 C CA . CYS A 1 182 ? 1.550 18.641 6.026 1.00 85.81 182 CYS A CA 1
ATOM 1476 C C . CYS A 1 182 ? 1.976 18.122 4.645 1.00 85.81 182 CYS A C 1
ATOM 1478 O O . CYS A 1 182 ? 2.167 16.921 4.454 1.00 85.81 182 CYS A O 1
ATOM 1480 N N . ASN A 1 183 ? 2.221 19.041 3.704 1.00 82.94 183 ASN A N 1
ATOM 1481 C CA . ASN A 1 183 ? 2.634 18.695 2.344 1.00 82.94 183 ASN A CA 1
ATOM 1482 C C . ASN A 1 183 ? 3.961 17.931 2.304 1.00 82.94 183 ASN A C 1
ATOM 1484 O O . ASN A 1 183 ? 4.039 16.873 1.687 1.00 82.94 183 ASN A O 1
ATOM 1488 N N . ILE A 1 184 ? 4.998 18.454 2.964 1.00 80.56 184 ILE A N 1
ATOM 1489 C CA . ILE A 1 184 ? 6.342 17.864 2.928 1.00 80.56 184 ILE A CA 1
ATOM 1490 C C . ILE A 1 184 ? 6.344 16.500 3.623 1.00 80.56 184 ILE A C 1
ATOM 1492 O O . ILE A 1 184 ? 6.942 15.552 3.123 1.00 80.56 184 ILE A O 1
ATOM 1496 N N . GLY A 1 185 ? 5.657 16.372 4.760 1.00 77.50 185 GLY A N 1
ATOM 1497 C CA . GLY A 1 185 ? 5.631 15.124 5.510 1.00 77.50 185 GLY A CA 1
ATOM 1498 C C . GLY A 1 185 ? 4.986 13.981 4.729 1.00 77.50 185 GLY A C 1
ATOM 1499 O O . GLY A 1 185 ? 5.591 12.912 4.628 1.00 77.50 185 GLY A O 1
ATOM 1500 N N . ILE A 1 186 ? 3.784 14.202 4.185 1.00 81.56 186 ILE A N 1
ATOM 1501 C CA . ILE A 1 186 ? 3.042 13.170 3.442 1.00 81.56 186 ILE A CA 1
ATOM 1502 C C . ILE A 1 186 ? 3.837 12.734 2.205 1.00 81.56 186 ILE A C 1
ATOM 1504 O O . ILE A 1 186 ? 3.980 11.536 1.955 1.00 81.56 186 ILE A O 1
ATOM 1508 N N . ASP A 1 187 ? 4.397 13.699 1.472 1.00 75.38 187 ASP A N 1
ATOM 1509 C CA . ASP A 1 187 ? 5.180 13.455 0.259 1.00 75.38 187 ASP A CA 1
ATOM 1510 C C . ASP A 1 187 ? 6.441 12.626 0.545 1.00 75.38 187 ASP A C 1
ATOM 1512 O O . ASP A 1 187 ? 6.671 11.601 -0.096 1.00 75.38 187 ASP A O 1
ATOM 1516 N N . VAL A 1 188 ? 7.218 12.994 1.571 1.00 67.06 188 VAL A N 1
ATOM 1517 C CA . VAL A 1 188 ? 8.443 12.268 1.941 1.00 67.06 188 VAL A CA 1
ATOM 1518 C C . VAL A 1 188 ? 8.136 10.820 2.333 1.00 67.06 188 VAL A C 1
ATOM 1520 O O . VAL A 1 188 ? 8.853 9.915 1.911 1.00 67.06 188 VAL A O 1
ATOM 1523 N N . PHE A 1 189 ? 7.070 10.564 3.095 1.00 68.25 189 PHE A N 1
ATOM 1524 C CA . PHE A 1 189 ? 6.708 9.197 3.491 1.00 68.25 189 PHE A CA 1
ATOM 1525 C C . PHE A 1 189 ? 6.271 8.336 2.306 1.00 68.25 189 PHE A C 1
ATOM 1527 O O . PHE A 1 189 ? 6.689 7.180 2.205 1.00 68.25 189 PHE A O 1
ATOM 1534 N N . LEU A 1 190 ? 5.478 8.898 1.395 1.00 63.03 190 LEU A N 1
ATOM 1535 C CA . LEU A 1 190 ? 5.053 8.197 0.188 1.00 63.03 190 LEU A CA 1
ATOM 1536 C C . LEU A 1 190 ? 6.260 7.865 -0.706 1.00 63.03 190 LEU A C 1
ATOM 1538 O O . LEU A 1 190 ? 6.443 6.708 -1.088 1.00 63.03 190 LEU A O 1
ATOM 1542 N N . CYS A 1 191 ? 7.161 8.833 -0.909 1.00 59.75 191 CYS A N 1
ATOM 1543 C CA . CYS A 1 191 ? 8.407 8.635 -1.651 1.00 59.75 191 CYS A CA 1
ATOM 1544 C C . CYS A 1 191 ? 9.296 7.542 -1.043 1.00 59.75 191 CYS A C 1
ATOM 1546 O O . CYS A 1 191 ? 9.894 6.753 -1.773 1.00 59.75 191 CYS A O 1
ATOM 1548 N N . MET A 1 192 ? 9.404 7.481 0.290 1.00 59.09 192 MET A N 1
ATOM 1549 C CA . MET A 1 192 ? 10.230 6.480 0.975 1.00 59.09 192 MET A CA 1
ATOM 1550 C C . MET A 1 192 ? 9.675 5.063 0.812 1.00 59.09 192 MET A C 1
ATOM 1552 O O . MET A 1 192 ? 10.444 4.138 0.549 1.00 59.09 192 MET A O 1
ATOM 1556 N N . ILE A 1 193 ? 8.353 4.891 0.903 1.00 61.97 193 ILE A N 1
ATOM 1557 C CA . ILE A 1 193 ? 7.695 3.596 0.669 1.00 61.97 193 ILE A CA 1
ATOM 1558 C C . ILE A 1 193 ? 7.994 3.094 -0.751 1.00 61.97 193 ILE A C 1
ATOM 1560 O O . ILE A 1 193 ? 8.264 1.913 -0.959 1.00 61.97 193 ILE A O 1
ATOM 1564 N N . GLU A 1 194 ? 7.998 3.991 -1.730 1.00 50.84 194 GLU A N 1
ATOM 1565 C CA . GLU A 1 194 ? 8.179 3.648 -3.139 1.00 50.84 194 GLU A CA 1
ATOM 1566 C C . GLU A 1 194 ? 9.660 3.419 -3.508 1.00 50.84 194 GLU A C 1
ATOM 1568 O O . GLU A 1 194 ? 9.976 2.479 -4.250 1.00 50.84 194 GLU A O 1
ATOM 1573 N N . LEU A 1 195 ? 10.591 4.166 -2.898 1.00 56.97 195 LEU A N 1
ATOM 1574 C CA . LEU A 1 195 ? 12.035 3.900 -2.964 1.00 56.97 195 LEU A CA 1
ATOM 1575 C C . LEU A 1 195 ? 12.396 2.526 -2.383 1.00 56.97 195 LEU A C 1
ATOM 1577 O O . LEU A 1 195 ? 13.219 1.816 -2.968 1.00 56.97 195 LEU A O 1
ATOM 1581 N N . CYS A 1 196 ? 11.750 2.108 -1.286 1.00 51.88 196 CYS A N 1
ATOM 1582 C CA . CYS A 1 196 ? 11.940 0.775 -0.703 1.00 51.88 196 CYS A CA 1
ATOM 1583 C C . CYS A 1 196 ? 11.596 -0.362 -1.679 1.00 51.88 196 CYS A C 1
ATOM 1585 O O . CYS A 1 196 ? 12.122 -1.465 -1.538 1.00 51.88 196 CYS A O 1
ATOM 1587 N N . PHE A 1 197 ? 10.770 -0.096 -2.694 1.00 55.84 197 PHE A N 1
ATOM 1588 C CA . PHE A 1 197 ? 10.400 -1.059 -3.732 1.00 55.84 197 PHE A CA 1
ATOM 1589 C C . PHE A 1 197 ? 11.052 -0.784 -5.088 1.00 55.84 197 PHE A C 1
ATOM 1591 O O . PHE A 1 197 ? 10.591 -1.296 -6.111 1.00 55.84 197 PHE A O 1
ATOM 1598 N N . THR A 1 198 ? 12.153 -0.025 -5.115 1.00 55.50 198 THR A N 1
ATOM 1599 C CA . THR A 1 198 ? 12.930 0.325 -6.321 1.00 55.50 198 THR A CA 1
ATOM 1600 C C . THR A 1 198 ? 12.169 1.164 -7.357 1.00 55.50 198 THR A C 1
ATOM 1602 O O . THR A 1 198 ? 12.627 1.285 -8.500 1.00 55.50 198 THR A O 1
ATOM 1605 N N . ALA A 1 199 ? 11.013 1.726 -6.989 1.00 50.94 199 ALA A N 1
ATOM 1606 C CA . ALA A 1 199 ? 10.224 2.596 -7.851 1.00 50.94 199 ALA A CA 1
ATOM 1607 C C . ALA A 1 199 ? 10.796 4.021 -7.855 1.00 50.94 199 ALA A C 1
ATOM 1609 O O . ALA A 1 199 ? 11.430 4.470 -6.901 1.00 50.94 199 ALA A O 1
ATOM 1610 N N . THR A 1 200 ? 10.594 4.723 -8.967 1.00 57.19 200 THR A N 1
ATOM 1611 C CA . THR A 1 200 ? 10.981 6.126 -9.138 1.00 57.19 200 THR A CA 1
ATOM 1612 C C . THR A 1 200 ? 9.742 6.952 -9.466 1.00 57.19 200 THR A C 1
ATOM 1614 O O . THR A 1 200 ? 8.753 6.430 -9.999 1.00 57.19 200 THR A O 1
ATOM 1617 N N . HIS A 1 201 ? 9.784 8.253 -9.160 1.00 60.62 201 HIS A N 1
ATOM 1618 C CA . HIS A 1 201 ? 8.724 9.184 -9.548 1.00 60.62 201 HIS A CA 1
ATOM 1619 C C . HIS A 1 201 ? 8.345 9.001 -11.016 1.00 60.62 201 HIS A C 1
ATOM 1621 O O . HIS A 1 201 ? 9.203 8.969 -11.903 1.00 60.62 201 HIS A O 1
ATOM 1627 N N . SER A 1 202 ? 7.044 8.870 -11.263 1.00 63.25 202 SER A N 1
ATOM 1628 C CA . SER A 1 202 ? 6.509 8.569 -12.586 1.00 63.25 202 SER A CA 1
ATOM 1629 C C . SER A 1 202 ? 5.752 9.778 -13.152 1.00 63.25 202 SER A C 1
ATOM 1631 O O . SER A 1 202 ? 5.150 10.535 -12.394 1.00 63.25 202 SER A O 1
ATOM 1633 N N . PRO A 1 203 ? 5.719 9.974 -14.482 1.00 73.19 203 PRO A N 1
ATOM 1634 C CA . PRO A 1 203 ? 4.960 11.067 -15.102 1.00 73.19 203 PRO A CA 1
ATOM 1635 C C . PRO A 1 203 ? 3.440 11.040 -14.849 1.00 73.19 203 PRO A C 1
ATOM 1637 O O . PRO A 1 203 ? 2.782 12.059 -15.028 1.00 73.19 203 PRO A O 1
ATOM 1640 N N . SER A 1 204 ? 2.873 9.884 -14.482 1.00 78.31 204 SER A N 1
ATOM 1641 C CA . SER A 1 204 ? 1.437 9.676 -14.230 1.00 78.31 204 SER A CA 1
ATOM 1642 C C . SER A 1 204 ? 1.201 8.446 -13.337 1.00 78.31 204 SER A C 1
ATOM 1644 O O . SER A 1 204 ? 2.137 7.680 -13.101 1.00 78.31 204 SER A O 1
ATOM 1646 N N . GLY A 1 205 ? -0.046 8.215 -12.915 1.00 84.00 205 GLY A N 1
ATOM 1647 C CA . GLY A 1 205 ? -0.434 7.101 -12.040 1.00 84.00 205 GLY A CA 1
ATOM 1648 C C . GLY A 1 205 ? -0.354 7.461 -10.553 1.00 84.00 205 GLY A C 1
ATOM 1649 O O . GLY A 1 205 ? -0.197 8.634 -10.206 1.00 84.00 205 GLY A O 1
ATOM 1650 N N . ILE A 1 206 ? -0.434 6.451 -9.681 1.00 83.31 206 ILE A N 1
ATOM 1651 C CA . ILE A 1 206 ? -0.364 6.616 -8.213 1.00 83.31 206 ILE A CA 1
ATOM 1652 C C . ILE A 1 206 ? 0.918 7.334 -7.766 1.00 83.31 206 ILE A C 1
ATOM 1654 O O . ILE A 1 206 ? 0.864 8.180 -6.887 1.00 83.31 206 ILE A O 1
ATOM 1658 N N . MET A 1 207 ? 2.025 7.092 -8.471 1.00 77.06 207 MET A N 1
ATOM 1659 C CA . MET A 1 207 ? 3.359 7.691 -8.271 1.00 77.06 207 MET A CA 1
ATOM 1660 C C . MET A 1 207 ? 3.480 9.155 -8.751 1.00 77.06 207 MET A C 1
ATOM 1662 O O . MET A 1 207 ? 4.570 9.648 -9.051 1.00 77.06 207 MET A O 1
ATOM 1666 N N . SER A 1 208 ? 2.333 9.812 -8.906 1.00 81.19 208 SER A N 1
ATOM 1667 C CA . SER A 1 208 ? 2.110 11.194 -9.328 1.00 81.19 208 SER A CA 1
ATOM 1668 C C . SER A 1 208 ? 0.814 11.659 -8.646 1.00 81.19 208 SER A C 1
ATOM 1670 O O . SER A 1 208 ? 0.598 11.354 -7.484 1.00 81.19 208 SER A O 1
ATOM 1672 N N . ARG A 1 209 ? -0.099 12.355 -9.332 1.00 79.88 209 ARG A N 1
ATOM 1673 C CA . ARG A 1 209 ? -1.392 12.796 -8.764 1.00 79.88 209 ARG A CA 1
ATOM 1674 C C . ARG A 1 209 ? -2.531 11.776 -8.875 1.00 79.88 209 ARG A C 1
ATOM 1676 O O . ARG A 1 209 ? -3.697 12.137 -8.742 1.00 79.88 209 ARG A O 1
ATOM 1683 N N . GLY A 1 210 ? -2.226 10.513 -9.161 1.00 80.38 210 GLY A N 1
ATOM 1684 C CA . GLY A 1 210 ? -3.243 9.492 -9.406 1.00 80.38 210 GLY A CA 1
ATOM 1685 C C . GLY A 1 210 ? -3.999 9.015 -8.167 1.00 80.38 210 GLY A C 1
ATOM 1686 O O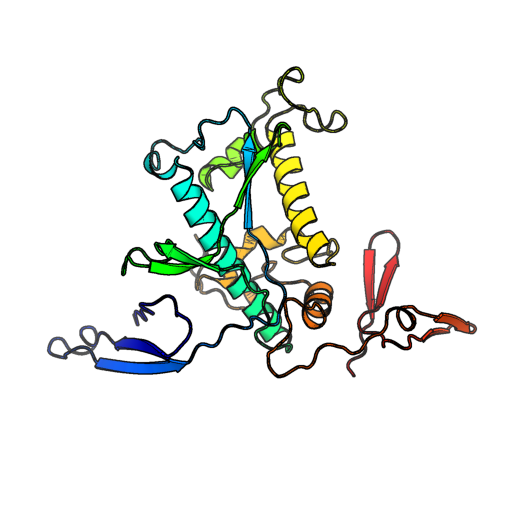 . GLY A 1 210 ? -5.109 8.507 -8.295 1.00 80.38 210 GLY A O 1
ATOM 1687 N N . PHE A 1 211 ? -3.441 9.231 -6.973 1.00 80.75 211 PHE A N 1
ATOM 1688 C CA . PHE A 1 211 ? -4.069 8.874 -5.698 1.00 80.75 211 PHE A CA 1
ATOM 1689 C C . PHE A 1 211 ? -5.429 9.555 -5.471 1.00 80.75 211 PHE A C 1
ATOM 1691 O O . PHE A 1 211 ? -6.258 9.007 -4.749 1.00 80.75 211 PHE A O 1
ATOM 1698 N N . ASN A 1 212 ? -5.699 10.682 -6.143 1.00 84.69 212 ASN A N 1
ATOM 1699 C CA . ASN A 1 212 ? -6.999 11.364 -6.113 1.00 84.69 212 ASN A CA 1
ATOM 1700 C C . ASN A 1 212 ? -8.159 10.497 -6.625 1.00 84.69 212 ASN A C 1
ATOM 1702 O O . ASN A 1 212 ? -9.307 10.788 -6.315 1.00 84.69 212 ASN A O 1
ATOM 1706 N N . HIS A 1 213 ? -7.863 9.452 -7.403 1.00 87.19 213 HIS A N 1
ATOM 1707 C CA . HIS A 1 213 ? -8.861 8.583 -8.024 1.00 87.19 213 HIS A CA 1
ATOM 1708 C C . HIS A 1 213 ? -8.834 7.155 -7.464 1.00 87.19 213 HIS A C 1
ATOM 1710 O O . HIS A 1 213 ? -9.502 6.278 -8.005 1.00 87.19 213 HIS A O 1
ATOM 1716 N N . LEU A 1 214 ? -8.059 6.879 -6.404 1.00 85.62 214 LEU A N 1
ATOM 1717 C CA . LEU A 1 214 ? -7.857 5.516 -5.886 1.00 85.62 214 LEU A CA 1
ATOM 1718 C C . LEU A 1 214 ? -9.180 4.808 -5.539 1.00 85.62 214 LEU A C 1
ATOM 1720 O O . LEU A 1 214 ? -9.316 3.603 -5.744 1.00 85.62 214 LEU A O 1
ATOM 1724 N N . ASN A 1 215 ? -10.172 5.563 -5.063 1.00 85.50 215 ASN A N 1
ATOM 1725 C CA . ASN A 1 215 ? -11.533 5.096 -4.787 1.00 85.50 215 ASN A CA 1
ATOM 1726 C C . ASN A 1 215 ? -12.180 4.400 -5.993 1.00 85.50 215 ASN A C 1
ATOM 1728 O O . ASN A 1 215 ? -12.887 3.411 -5.809 1.00 85.50 215 ASN A O 1
ATOM 1732 N N . ARG A 1 216 ? -11.903 4.871 -7.214 1.00 87.81 216 ARG A N 1
ATOM 1733 C CA . ARG A 1 216 ? -12.516 4.380 -8.454 1.00 87.81 216 ARG A CA 1
ATOM 1734 C C . ARG A 1 216 ? -12.195 2.914 -8.749 1.00 87.81 216 ARG A C 1
ATOM 1736 O O . ARG A 1 216 ? -12.989 2.246 -9.396 1.00 87.81 216 ARG A O 1
ATOM 1743 N N . THR A 1 217 ? -11.079 2.387 -8.240 1.00 87.00 217 THR A N 1
ATOM 1744 C CA . THR A 1 217 ? -10.743 0.957 -8.369 1.00 87.00 217 THR A CA 1
ATOM 1745 C C . THR A 1 217 ? -11.550 0.073 -7.409 1.00 87.00 217 THR A C 1
ATOM 1747 O O . THR A 1 217 ? -11.734 -1.116 -7.665 1.00 87.00 217 THR A O 1
ATOM 1750 N N . PHE A 1 218 ? -12.033 0.627 -6.294 1.00 86.50 218 PHE A N 1
ATOM 1751 C CA . PHE A 1 218 ? -12.703 -0.132 -5.233 1.00 86.50 218 PHE A CA 1
ATOM 1752 C C . PHE A 1 218 ? -14.220 0.038 -5.211 1.00 86.50 218 PHE A C 1
ATOM 1754 O O . PHE A 1 218 ? -14.911 -0.748 -4.563 1.00 86.50 218 PHE A O 1
ATOM 1761 N N . THR A 1 219 ? -14.754 1.050 -5.896 1.00 84.44 219 THR A N 1
ATOM 1762 C CA . THR A 1 219 ? -16.185 1.341 -5.904 1.00 84.44 219 THR A CA 1
ATOM 1763 C C . THR A 1 219 ? -16.754 1.289 -7.315 1.00 84.44 219 THR A C 1
ATOM 1765 O O . THR A 1 219 ? -16.135 1.711 -8.282 1.00 84.44 219 THR A O 1
ATOM 1768 N N . VAL A 1 220 ? -17.992 0.802 -7.435 1.00 83.56 220 VAL A N 1
ATOM 1769 C CA . VAL A 1 220 ? -18.722 0.788 -8.718 1.00 83.56 220 VAL A CA 1
ATOM 1770 C C . VAL A 1 220 ? -19.070 2.207 -9.174 1.00 83.56 220 VAL A C 1
ATOM 1772 O O . VAL A 1 220 ? -19.356 2.426 -10.342 1.00 83.56 220 VAL A O 1
ATOM 1775 N N . LYS A 1 221 ? -19.081 3.175 -8.259 1.00 85.00 221 LYS A N 1
ATOM 1776 C CA . LYS A 1 221 ? -19.490 4.555 -8.501 1.00 85.00 221 LYS A CA 1
ATOM 1777 C C . LYS A 1 221 ? -18.699 5.494 -7.596 1.00 85.00 221 LYS A C 1
ATOM 1779 O O . LYS A 1 221 ? -18.413 5.156 -6.447 1.00 85.00 221 LYS A O 1
ATOM 1784 N N . GLU A 1 222 ? -18.359 6.666 -8.114 1.00 84.69 222 GLU A N 1
ATOM 1785 C CA . GLU A 1 222 ? -17.745 7.753 -7.350 1.00 84.69 222 GLU A CA 1
ATOM 1786 C C . GLU A 1 222 ? -18.816 8.683 -6.781 1.00 84.69 222 GLU A C 1
ATOM 1788 O O . GLU A 1 222 ? -19.918 8.820 -7.321 1.00 84.69 222 GLU A O 1
ATOM 1793 N N . THR A 1 223 ? -18.495 9.318 -5.658 1.00 82.25 223 THR A N 1
ATOM 1794 C CA . THR A 1 223 ? -19.354 10.311 -5.017 1.00 82.25 223 THR A CA 1
ATOM 1795 C C . THR A 1 223 ? -19.760 11.387 -6.025 1.00 82.25 223 THR A C 1
ATOM 1797 O O . THR A 1 223 ? -18.929 11.901 -6.763 1.00 82.25 223 THR A O 1
ATOM 1800 N N . ASN A 1 224 ? -21.049 11.733 -6.062 1.00 82.81 224 ASN A N 1
ATOM 1801 C CA . ASN A 1 224 ? -21.632 12.717 -6.987 1.00 82.81 224 ASN A CA 1
ATOM 1802 C C . ASN A 1 224 ? -21.562 12.368 -8.486 1.00 82.81 224 ASN A C 1
ATOM 1804 O O . ASN A 1 224 ? -22.057 13.143 -9.300 1.00 82.81 224 ASN A O 1
ATOM 1808 N N . ASN A 1 225 ? -21.042 11.198 -8.869 1.00 80.88 225 ASN A N 1
ATOM 1809 C CA . ASN A 1 225 ? -21.112 10.715 -10.244 1.00 80.88 225 ASN A CA 1
ATOM 1810 C C . ASN A 1 225 ? -22.274 9.721 -10.380 1.00 80.88 225 ASN A C 1
ATOM 1812 O O . ASN A 1 225 ? -22.222 8.654 -9.783 1.00 80.88 225 ASN A O 1
ATOM 1816 N N . PRO A 1 226 ? -23.353 10.010 -11.125 1.00 80.06 226 PRO A N 1
ATOM 1817 C CA . PRO A 1 226 ? -24.482 9.092 -11.228 1.00 80.06 226 PRO A CA 1
ATOM 1818 C C . PRO A 1 226 ? -24.149 7.777 -11.948 1.00 80.06 226 PRO A C 1
ATOM 1820 O O . PRO A 1 226 ? -24.864 6.798 -11.727 1.00 80.06 226 PRO A O 1
ATOM 1823 N N . LEU A 1 227 ? -23.090 7.752 -12.761 1.00 86.50 227 LEU A N 1
ATOM 1824 C CA . LEU A 1 227 ? -22.735 6.651 -13.651 1.00 86.50 227 LEU A CA 1
ATOM 1825 C C . LEU A 1 227 ? -21.816 5.619 -12.977 1.00 86.50 227 LEU A C 1
ATOM 1827 O O . LEU A 1 227 ? -21.050 5.968 -12.073 1.00 86.50 227 LEU A O 1
ATOM 1831 N N . PRO A 1 228 ? -21.879 4.346 -13.409 1.00 87.69 228 PRO A N 1
ATOM 1832 C CA . PRO A 1 228 ? -20.906 3.351 -12.995 1.00 87.69 228 PRO A CA 1
ATOM 1833 C C . PRO A 1 228 ? -19.525 3.666 -13.581 1.00 87.69 228 PRO A C 1
ATOM 1835 O O . PRO A 1 228 ? -19.410 4.130 -14.713 1.00 87.69 228 PRO A O 1
ATOM 1838 N N . ILE A 1 229 ? -18.488 3.372 -12.808 1.00 86.00 229 ILE A N 1
ATOM 1839 C CA . ILE A 1 229 ? -17.084 3.504 -13.187 1.00 86.00 229 ILE A CA 1
ATOM 1840 C C . ILE A 1 229 ? -16.633 2.197 -13.816 1.00 86.00 229 ILE A C 1
ATOM 1842 O O . ILE A 1 229 ? -16.748 1.127 -13.214 1.00 86.00 229 ILE A O 1
ATOM 1846 N N . THR A 1 230 ? -16.102 2.283 -15.030 1.00 86.75 230 THR A N 1
ATOM 1847 C CA . THR A 1 230 ? -15.404 1.167 -15.664 1.00 86.75 230 THR A CA 1
ATOM 1848 C C . THR A 1 230 ? -13.901 1.254 -15.387 1.00 86.75 230 THR A C 1
ATOM 1850 O O . THR A 1 230 ? -13.400 2.328 -15.054 1.00 86.75 230 THR A O 1
ATOM 1853 N N . PRO A 1 231 ? -13.127 0.170 -15.586 1.00 83.81 231 PRO A N 1
ATOM 1854 C CA . PRO A 1 231 ? -11.668 0.227 -15.468 1.00 83.81 231 PRO A CA 1
ATOM 1855 C C . PRO A 1 231 ? -11.001 1.308 -16.331 1.00 83.81 231 PRO A C 1
ATOM 1857 O O . PRO A 1 231 ? -9.912 1.772 -16.005 1.00 83.81 231 PRO A O 1
ATOM 1860 N N . SER A 1 232 ? -11.637 1.713 -17.434 1.00 85.81 232 SER A N 1
ATOM 1861 C CA . SER A 1 232 ? -11.160 2.799 -18.296 1.00 85.81 232 SER A CA 1
ATOM 1862 C C . SER A 1 232 ? -11.360 4.192 -17.684 1.00 85.81 232 SER A C 1
ATOM 1864 O O . SER A 1 232 ? -10.646 5.115 -18.066 1.00 85.81 232 SER A O 1
ATOM 1866 N N . ASP A 1 233 ? -12.263 4.327 -16.711 1.00 87.00 233 ASP A N 1
ATOM 1867 C CA . ASP A 1 233 ? -12.611 5.579 -16.023 1.00 87.00 233 ASP A CA 1
ATOM 1868 C C . ASP A 1 233 ? -11.845 5.759 -14.694 1.00 87.00 233 ASP A C 1
ATOM 1870 O O . ASP A 1 233 ? -12.006 6.762 -13.994 1.00 87.00 233 ASP A O 1
ATOM 1874 N N . GLU A 1 234 ? -10.984 4.800 -14.329 1.00 86.31 234 GLU A N 1
ATOM 1875 C CA . GLU A 1 234 ? -10.153 4.843 -13.113 1.00 86.31 234 GLU A CA 1
ATOM 1876 C C . GLU A 1 234 ? -9.039 5.913 -13.176 1.00 86.31 234 GLU A C 1
ATOM 1878 O O . GLU A 1 234 ? -8.394 6.212 -12.170 1.00 86.31 234 GLU A O 1
ATOM 1883 N N . GLU A 1 235 ? -8.831 6.528 -14.346 1.00 85.44 235 GLU A N 1
ATOM 1884 C CA . GLU A 1 235 ? -7.872 7.608 -14.599 1.00 85.44 235 GLU A CA 1
ATOM 1885 C C . GLU A 1 235 ? -6.471 7.333 -14.013 1.00 85.44 235 GLU A C 1
ATOM 1887 O O . GLU A 1 235 ? -5.703 6.523 -14.530 1.00 85.44 235 GLU A O 1
ATOM 1892 N N . GLY A 1 236 ? -6.107 8.050 -12.947 1.00 82.00 236 GLY A N 1
ATOM 1893 C CA . GLY A 1 236 ? -4.793 7.998 -12.317 1.00 82.00 236 GLY A CA 1
ATOM 1894 C C . GLY A 1 236 ? -4.621 6.859 -11.311 1.00 82.00 236 GLY A C 1
ATOM 1895 O O . GLY A 1 236 ? -3.498 6.652 -10.847 1.00 82.00 236 GLY A O 1
ATOM 1896 N N . ALA A 1 237 ? -5.677 6.105 -10.994 1.00 88.19 237 ALA A N 1
ATOM 1897 C CA . ALA A 1 237 ? -5.641 4.969 -10.074 1.00 88.19 237 ALA A CA 1
ATOM 1898 C C . ALA A 1 237 ? -5.029 3.722 -10.726 1.00 88.19 237 ALA A C 1
ATOM 1900 O O . ALA A 1 237 ? -5.619 2.648 -10.806 1.00 88.19 237 ALA A O 1
ATOM 1901 N N . LEU A 1 238 ? -3.801 3.871 -11.214 1.00 90.19 238 LEU A N 1
ATOM 1902 C CA . LEU A 1 238 ? -3.047 2.804 -11.843 1.00 90.19 238 LEU A CA 1
ATOM 1903 C C . LEU A 1 238 ? -1.586 2.834 -11.431 1.00 90.19 238 LEU A C 1
ATOM 1905 O O . LEU A 1 238 ? -1.008 3.884 -11.122 1.00 90.19 238 LEU A O 1
ATOM 1909 N N . TRP A 1 239 ? -0.968 1.658 -11.472 1.00 88.44 239 TRP A N 1
ATOM 1910 C CA . TRP A 1 239 ? 0.481 1.581 -11.433 1.00 88.44 239 TRP A CA 1
ATOM 1911 C C . TRP A 1 239 ? 1.048 1.959 -12.788 1.00 88.44 239 TRP A C 1
ATOM 1913 O O . TRP A 1 239 ? 0.666 1.412 -13.825 1.00 88.44 239 TRP A O 1
ATOM 1923 N N . TYR A 1 240 ? 2.012 2.873 -12.771 1.00 86.88 240 TYR A N 1
ATOM 1924 C CA . TYR A 1 240 ? 2.730 3.203 -13.983 1.00 86.88 240 TYR A CA 1
ATOM 1925 C C . TYR A 1 240 ? 3.464 1.984 -14.537 1.00 86.88 240 TYR A C 1
ATOM 1927 O O . TYR A 1 240 ? 4.002 1.173 -13.781 1.00 86.88 240 TYR A O 1
ATOM 1935 N N . ARG A 1 241 ? 3.507 1.850 -15.865 1.00 83.62 241 ARG A N 1
ATOM 1936 C CA . ARG A 1 241 ? 3.953 0.614 -16.521 1.00 83.62 241 ARG A CA 1
ATOM 1937 C C . ARG A 1 241 ? 5.361 0.181 -16.101 1.00 83.62 241 ARG A C 1
ATOM 1939 O O . ARG A 1 241 ? 5.582 -1.011 -15.899 1.00 83.62 241 ARG A O 1
ATOM 1946 N N . SER A 1 242 ? 6.297 1.120 -15.938 1.00 84.69 242 SER A N 1
ATOM 1947 C CA . SER A 1 242 ? 7.654 0.803 -15.470 1.00 84.69 242 SER A CA 1
ATOM 1948 C C . SER A 1 242 ? 7.662 0.232 -14.049 1.00 84.69 242 SER A C 1
ATOM 1950 O O . SER A 1 242 ? 8.387 -0.726 -13.790 1.00 84.69 242 SER A O 1
ATOM 1952 N N . ASN A 1 243 ? 6.795 0.718 -13.158 1.00 86.62 243 ASN A N 1
ATOM 1953 C CA . ASN A 1 243 ? 6.661 0.197 -11.795 1.00 86.62 243 ASN A CA 1
ATOM 1954 C C . ASN A 1 243 ? 6.076 -1.215 -11.789 1.00 86.62 243 ASN A C 1
ATOM 1956 O O . ASN A 1 243 ? 6.607 -2.091 -11.117 1.00 86.62 243 ASN A O 1
ATOM 1960 N N . VAL A 1 244 ? 5.072 -1.489 -12.626 1.00 89.69 244 VAL A N 1
ATOM 1961 C CA . VAL A 1 244 ? 4.520 -2.848 -12.786 1.00 89.69 244 VAL A CA 1
ATOM 1962 C C . VAL A 1 244 ? 5.605 -3.834 -13.256 1.00 89.69 244 VAL A C 1
ATOM 1964 O O . VAL A 1 244 ? 5.679 -4.974 -12.787 1.00 89.69 244 VAL A O 1
ATOM 1967 N N . ILE A 1 245 ? 6.500 -3.397 -14.150 1.00 88.38 245 ILE A N 1
ATOM 1968 C CA . ILE A 1 245 ? 7.656 -4.193 -14.589 1.00 88.38 245 ILE A CA 1
ATOM 1969 C C . ILE A 1 245 ? 8.639 -4.408 -13.433 1.00 88.38 245 ILE A C 1
ATOM 1971 O O . ILE A 1 245 ? 9.059 -5.541 -13.211 1.00 88.38 245 ILE A O 1
ATOM 1975 N N . ARG A 1 246 ? 8.973 -3.368 -12.661 1.00 87.50 246 ARG A N 1
ATOM 1976 C CA . ARG A 1 246 ? 9.849 -3.482 -11.479 1.00 87.50 246 ARG A CA 1
ATOM 1977 C C . ARG A 1 246 ? 9.278 -4.476 -10.466 1.00 87.50 246 ARG A C 1
ATOM 1979 O O . ARG A 1 246 ? 9.962 -5.423 -10.079 1.00 87.50 246 ARG A O 1
ATOM 1986 N N . PHE A 1 247 ? 7.991 -4.357 -10.142 1.00 90.94 247 PHE A N 1
ATOM 1987 C CA . PHE A 1 247 ? 7.296 -5.275 -9.241 1.00 90.94 247 PHE A CA 1
ATOM 1988 C C . PHE A 1 247 ? 7.333 -6.715 -9.749 1.00 90.94 247 PHE A C 1
ATOM 1990 O O . PHE A 1 247 ? 7.573 -7.623 -8.965 1.00 90.94 247 PHE A O 1
ATOM 1997 N N . ARG A 1 248 ? 7.187 -6.969 -11.057 1.00 89.44 248 ARG A N 1
ATOM 1998 C CA . ARG A 1 248 ? 7.259 -8.336 -11.612 1.00 89.44 248 ARG A CA 1
ATOM 1999 C C . ARG A 1 248 ? 8.544 -9.078 -11.218 1.00 89.44 248 ARG A C 1
ATOM 2001 O O . ARG A 1 248 ? 8.486 -10.302 -11.054 1.00 89.44 248 ARG A O 1
ATOM 2008 N N . PHE A 1 249 ? 9.665 -8.367 -11.112 1.00 86.00 249 PHE A N 1
ATOM 2009 C CA . PHE A 1 249 ? 10.984 -8.935 -10.817 1.00 86.00 249 PHE A CA 1
ATOM 2010 C C . PHE A 1 249 ? 11.425 -8.748 -9.360 1.00 86.00 249 PHE A C 1
ATOM 2012 O O . PHE A 1 249 ? 12.425 -9.336 -8.953 1.00 86.00 249 PHE A O 1
ATOM 2019 N N . HIS A 1 250 ? 10.671 -7.997 -8.557 1.00 87.31 250 HIS A N 1
ATOM 2020 C CA . HIS A 1 250 ? 10.990 -7.778 -7.154 1.00 87.31 250 HIS A CA 1
ATOM 2021 C C . HIS A 1 250 ? 10.678 -9.031 -6.300 1.00 87.31 250 HIS A C 1
ATOM 2023 O O . HIS A 1 250 ? 9.597 -9.616 -6.450 1.00 87.31 250 HIS A O 1
ATOM 2029 N N . PRO A 1 251 ? 11.562 -9.447 -5.365 1.00 88.12 251 PRO A N 1
ATOM 2030 C CA . PRO A 1 251 ? 11.386 -10.670 -4.570 1.00 88.12 251 PRO A CA 1
ATOM 2031 C C . PRO A 1 251 ? 10.057 -10.760 -3.809 1.00 88.12 251 PRO A C 1
ATOM 2033 O O . PRO A 1 251 ? 9.474 -11.840 -3.723 1.00 88.12 251 PRO A O 1
ATOM 2036 N N . CYS A 1 252 ? 9.544 -9.632 -3.306 1.00 90.38 252 CYS A N 1
ATOM 2037 C CA . CYS A 1 252 ? 8.275 -9.595 -2.569 1.00 90.38 252 CYS A CA 1
ATOM 2038 C C . CYS A 1 252 ? 7.050 -9.968 -3.424 1.00 90.38 252 CYS A C 1
ATOM 2040 O O . CYS A 1 252 ? 6.056 -10.422 -2.877 1.00 90.38 252 CYS A O 1
ATOM 2042 N N . PHE A 1 253 ? 7.117 -9.830 -4.751 1.00 90.94 253 PHE A N 1
ATOM 2043 C CA . PHE A 1 253 ? 5.992 -10.009 -5.688 1.00 90.94 253 PHE A CA 1
ATOM 2044 C C . PHE A 1 253 ? 6.086 -11.318 -6.490 1.00 90.94 253 PHE A C 1
ATOM 2046 O O . PHE A 1 253 ? 5.471 -11.495 -7.555 1.00 90.94 253 PHE A O 1
ATOM 2053 N N . ARG A 1 254 ? 6.926 -12.243 -6.031 1.00 89.19 254 ARG A N 1
ATOM 2054 C CA . ARG A 1 254 ? 7.177 -13.512 -6.707 1.00 89.19 254 ARG A CA 1
ATOM 2055 C C . ARG A 1 254 ? 5.986 -14.459 -6.540 1.00 89.19 254 ARG A C 1
ATOM 2057 O O . ARG A 1 254 ? 5.478 -14.651 -5.443 1.00 89.19 254 ARG A O 1
ATOM 2064 N N . LEU A 1 255 ? 5.564 -15.085 -7.638 1.00 87.69 255 LEU A N 1
ATOM 2065 C CA . LEU A 1 255 ? 4.523 -16.120 -7.614 1.00 87.69 255 LEU A CA 1
ATOM 2066 C C . LEU A 1 255 ? 5.093 -17.460 -7.114 1.00 87.69 255 LEU A C 1
ATOM 2068 O O . LEU A 1 255 ? 6.256 -17.741 -7.406 1.00 87.69 255 LEU A O 1
ATOM 2072 N N . PRO A 1 256 ? 4.289 -18.318 -6.455 1.00 80.50 256 PRO A N 1
ATOM 2073 C CA . PRO A 1 256 ? 4.752 -19.588 -5.879 1.00 80.50 256 PRO A CA 1
ATOM 2074 C C . PRO A 1 256 ? 5.448 -20.515 -6.881 1.00 80.50 256 PRO A C 1
ATOM 2076 O O . PRO A 1 256 ? 6.468 -21.110 -6.560 1.00 80.50 256 PRO A O 1
ATOM 2079 N N . LEU A 1 257 ? 4.943 -20.589 -8.115 1.00 79.62 257 LEU A N 1
ATOM 2080 C CA . LEU A 1 257 ? 5.490 -21.462 -9.161 1.00 79.62 257 LEU A CA 1
ATOM 2081 C C . LEU A 1 257 ? 6.725 -20.882 -9.872 1.00 79.62 257 LEU A C 1
ATOM 2083 O O . LEU A 1 257 ? 7.248 -21.506 -10.792 1.00 79.62 257 LEU A O 1
ATOM 2087 N N . LYS A 1 258 ? 7.187 -19.678 -9.501 1.00 77.38 258 LYS A N 1
ATOM 2088 C CA . LYS A 1 258 ? 8.378 -19.072 -10.106 1.00 77.38 258 LYS A CA 1
ATOM 2089 C C . LYS A 1 258 ? 9.597 -19.248 -9.199 1.00 77.38 258 LYS A C 1
ATOM 2091 O O . LYS A 1 258 ? 9.598 -18.697 -8.095 1.00 77.38 258 LYS A O 1
ATOM 2096 N N . PRO A 1 259 ? 10.662 -19.931 -9.660 1.00 73.94 259 PRO A N 1
ATOM 2097 C CA . PRO A 1 259 ? 11.896 -20.016 -8.893 1.00 73.94 259 PRO A CA 1
ATOM 2098 C C . PRO A 1 259 ? 12.509 -18.616 -8.704 1.00 73.94 259 PRO A C 1
ATOM 2100 O O . PRO A 1 259 ? 12.261 -17.718 -9.517 1.00 73.94 259 PRO A O 1
ATOM 2103 N N . PRO A 1 260 ? 13.293 -18.396 -7.630 1.00 72.25 260 PRO A N 1
ATOM 2104 C CA . PRO A 1 260 ? 14.080 -17.174 -7.504 1.00 72.25 260 PRO A CA 1
ATOM 2105 C C . PRO A 1 260 ? 15.001 -17.029 -8.718 1.00 72.25 260 PRO A C 1
ATOM 2107 O O . PRO A 1 260 ? 15.537 -18.021 -9.220 1.00 72.25 260 PRO A O 1
ATOM 2110 N N . ALA A 1 261 ? 15.180 -15.797 -9.191 1.00 69.69 261 ALA A N 1
ATOM 2111 C CA . ALA A 1 261 ? 16.146 -15.528 -10.243 1.00 69.69 261 ALA A CA 1
ATOM 2112 C C . ALA A 1 261 ? 17.544 -15.915 -9.734 1.00 69.69 261 ALA A C 1
ATOM 2114 O O . ALA A 1 261 ? 17.982 -15.429 -8.692 1.00 69.69 261 ALA A O 1
ATOM 2115 N N . LYS A 1 262 ? 18.235 -16.802 -10.455 1.00 67.81 262 LYS A N 1
ATOM 2116 C CA . LYS A 1 262 ? 19.637 -17.149 -10.190 1.00 67.81 262 LYS A CA 1
ATOM 2117 C C . LYS A 1 262 ? 20.539 -16.083 -10.816 1.00 67.81 262 LYS A C 1
ATOM 2119 O O . LYS A 1 262 ? 21.227 -16.361 -11.789 1.00 67.81 262 LYS A O 1
ATOM 2124 N N . ILE A 1 263 ? 20.443 -14.848 -10.333 1.00 70.19 263 ILE A N 1
ATOM 2125 C CA . ILE A 1 263 ? 21.326 -13.762 -10.766 1.00 70.19 263 ILE A CA 1
ATOM 2126 C C . ILE A 1 263 ? 22.417 -13.647 -9.712 1.00 70.19 263 ILE A C 1
ATOM 2128 O O . ILE A 1 263 ? 22.133 -13.322 -8.559 1.00 70.19 263 ILE A O 1
ATOM 2132 N N . GLU A 1 264 ? 23.654 -13.942 -10.090 1.00 73.62 264 GLU A N 1
ATOM 2133 C CA . GLU A 1 264 ? 24.795 -13.683 -9.222 1.00 73.62 264 GLU A CA 1
ATOM 2134 C C . GLU A 1 264 ? 25.151 -12.194 -9.287 1.00 73.62 264 GLU A C 1
ATOM 2136 O O . GLU A 1 264 ? 25.081 -11.579 -10.350 1.00 73.62 264 GLU A O 1
ATOM 2141 N N . PHE A 1 265 ? 25.572 -11.598 -8.166 1.00 69.00 265 PHE A N 1
ATOM 2142 C CA . PHE A 1 265 ? 25.947 -10.175 -8.121 1.00 69.00 265 PHE A CA 1
ATOM 2143 C C . PHE A 1 265 ? 27.022 -9.801 -9.153 1.00 69.00 265 PHE A C 1
ATOM 2145 O O . PHE A 1 265 ? 27.028 -8.679 -9.646 1.00 69.00 265 PHE A O 1
ATOM 2152 N N . LYS A 1 266 ? 27.895 -10.746 -9.523 1.00 74.12 266 LYS A N 1
ATOM 2153 C CA . LYS A 1 266 ? 28.925 -10.559 -10.557 1.00 74.12 266 LYS A CA 1
ATOM 2154 C C . LYS A 1 266 ? 28.353 -10.352 -11.968 1.00 74.12 266 LYS A C 1
ATOM 2156 O O . LYS A 1 266 ? 29.020 -9.758 -12.807 1.00 74.12 266 LYS A O 1
ATOM 2161 N N . ASP A 1 267 ? 27.131 -10.824 -12.218 1.00 76.56 267 ASP A N 1
ATOM 2162 C CA . ASP A 1 267 ? 26.440 -10.709 -13.508 1.00 76.56 267 ASP A CA 1
ATOM 2163 C C . ASP A 1 267 ? 25.589 -9.428 -13.593 1.00 76.56 267 ASP A C 1
ATOM 2165 O O . ASP A 1 267 ? 25.012 -9.120 -14.644 1.00 76.56 267 ASP A O 1
ATOM 2169 N N . VAL A 1 268 ? 25.506 -8.669 -12.491 1.00 76.12 268 VAL A N 1
ATOM 2170 C CA . VAL A 1 268 ? 24.758 -7.413 -12.393 1.00 76.12 268 VAL A CA 1
ATOM 2171 C C . VAL A 1 268 ? 25.585 -6.280 -12.997 1.00 76.12 268 VAL A C 1
ATOM 2173 O O . VAL A 1 268 ? 26.558 -5.801 -12.423 1.00 76.12 268 VAL A O 1
ATOM 2176 N N . GLY A 1 269 ? 25.171 -5.833 -14.179 1.00 78.12 269 GLY A N 1
ATOM 2177 C CA . GLY A 1 269 ? 25.789 -4.724 -14.897 1.00 78.12 269 GLY A CA 1
ATOM 2178 C C . GLY A 1 269 ? 25.334 -4.676 -16.350 1.00 78.12 269 GLY A C 1
ATOM 2179 O O . GLY A 1 269 ? 24.794 -5.650 -16.880 1.00 78.12 269 GLY A O 1
ATOM 2180 N N . ALA A 1 270 ? 25.541 -3.538 -17.006 1.00 84.81 270 ALA A N 1
ATOM 2181 C CA . ALA A 1 270 ? 25.270 -3.376 -18.429 1.00 84.81 270 ALA A CA 1
ATOM 2182 C C . ALA A 1 270 ? 26.503 -2.810 -19.134 1.00 84.81 270 ALA A C 1
ATOM 2184 O O . ALA A 1 270 ? 27.135 -1.871 -18.654 1.00 84.81 270 ALA A O 1
ATOM 2185 N N . SER A 1 271 ? 26.836 -3.384 -20.286 1.00 87.69 271 SER A N 1
ATOM 2186 C CA . SER A 1 271 ? 27.835 -2.845 -21.202 1.00 87.69 271 SER A CA 1
ATOM 2187 C C . SER A 1 271 ? 27.136 -2.048 -22.295 1.00 87.69 271 SER A C 1
ATOM 2189 O O . SER A 1 271 ? 26.169 -2.526 -22.896 1.00 87.69 271 SER A O 1
ATOM 2191 N N . PHE A 1 272 ? 27.660 -0.857 -22.569 1.00 89.44 272 PHE A N 1
ATOM 2192 C CA . PHE A 1 272 ? 27.128 0.077 -23.553 1.00 89.44 272 PHE A CA 1
ATOM 2193 C C . PHE A 1 272 ? 28.140 0.250 -24.682 1.00 89.44 272 PHE A C 1
ATOM 2195 O O . PHE A 1 272 ? 29.301 0.565 -24.432 1.00 89.44 272 PHE A O 1
ATOM 2202 N N . TRP A 1 273 ? 27.691 0.068 -25.920 1.00 90.38 273 TRP A N 1
ATOM 2203 C CA . TRP A 1 273 ? 28.502 0.268 -27.117 1.00 90.38 273 TRP A CA 1
ATOM 2204 C C . TRP A 1 273 ? 27.782 1.2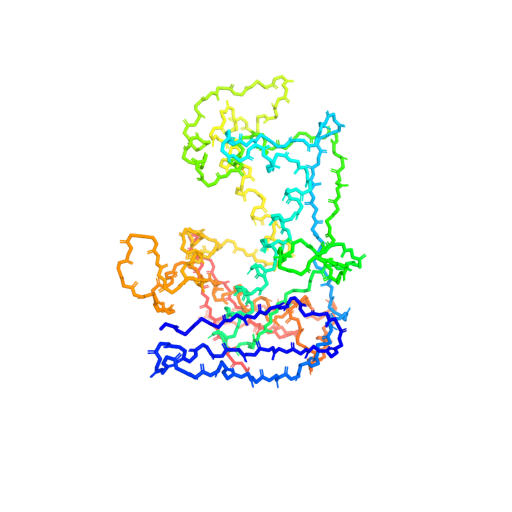34 -28.049 1.00 90.38 273 TRP A C 1
ATOM 2206 O O . TRP A 1 273 ? 26.641 0.989 -28.445 1.00 90.38 273 TRP A O 1
ATOM 2216 N N . ILE A 1 274 ? 28.444 2.334 -28.399 1.00 88.62 274 ILE A N 1
ATOM 2217 C CA . ILE A 1 274 ? 27.926 3.306 -29.361 1.00 88.62 274 ILE A CA 1
ATOM 2218 C C . ILE A 1 274 ? 28.511 2.951 -30.727 1.00 88.62 274 ILE A C 1
ATOM 2220 O O . ILE A 1 274 ? 29.714 3.060 -30.945 1.00 88.62 274 ILE A O 1
ATOM 2224 N N . LEU A 1 275 ? 27.653 2.501 -31.638 1.00 89.06 275 LEU A N 1
ATOM 2225 C CA . LEU A 1 275 ? 28.008 2.106 -32.997 1.00 89.06 275 LEU A CA 1
ATOM 2226 C C . LEU A 1 275 ? 27.304 3.053 -33.971 1.00 89.06 275 LEU A C 1
ATOM 2228 O O . LEU A 1 275 ? 26.138 2.855 -34.310 1.00 89.06 275 LEU A O 1
ATOM 2232 N N . ASN A 1 276 ? 28.001 4.099 -34.420 1.00 88.88 276 ASN A N 1
ATOM 2233 C CA . ASN A 1 276 ? 27.449 5.159 -35.272 1.00 88.88 276 ASN A CA 1
ATOM 2234 C C . ASN A 1 276 ? 26.149 5.765 -34.693 1.00 88.88 276 ASN A C 1
ATOM 2236 O O . ASN A 1 276 ? 26.200 6.577 -33.775 1.00 88.88 276 ASN A O 1
ATOM 2240 N N . LYS A 1 277 ? 24.985 5.363 -35.230 1.00 87.19 277 LYS A N 1
ATOM 2241 C CA . LYS A 1 277 ? 23.633 5.802 -34.830 1.00 87.19 277 LYS A CA 1
ATOM 2242 C C . LYS A 1 277 ? 22.873 4.764 -33.983 1.00 87.19 277 LYS A C 1
ATOM 2244 O O . LYS A 1 277 ? 21.667 4.900 -33.798 1.00 87.19 277 LYS A O 1
ATOM 2249 N N . ILE A 1 278 ? 23.541 3.710 -33.510 1.00 85.88 278 ILE A N 1
ATOM 2250 C CA . ILE A 1 278 ? 22.946 2.608 -32.743 1.00 85.88 278 ILE A CA 1
ATOM 2251 C C . ILE A 1 278 ? 23.609 2.534 -31.365 1.00 85.88 278 ILE A C 1
ATOM 2253 O O . ILE A 1 278 ? 24.833 2.481 -31.259 1.00 85.88 278 ILE A O 1
ATOM 2257 N N . LEU A 1 279 ? 22.795 2.487 -30.310 1.00 85.31 279 LEU A N 1
ATOM 2258 C CA . LEU A 1 279 ? 23.237 2.159 -28.956 1.00 85.31 279 LEU A CA 1
ATOM 2259 C C . LEU A 1 279 ? 22.967 0.673 -28.696 1.00 85.31 279 LEU A C 1
ATOM 2261 O O . LEU A 1 279 ? 21.812 0.257 -28.603 1.00 85.31 279 LEU A O 1
ATOM 2265 N N . LEU A 1 280 ? 24.025 -0.126 -28.578 1.00 88.25 280 LEU A N 1
ATOM 2266 C CA . LEU A 1 280 ? 23.935 -1.531 -28.193 1.00 88.25 280 LEU A CA 1
ATOM 2267 C C . LEU A 1 280 ? 24.126 -1.656 -26.680 1.00 88.25 280 LEU A C 1
ATOM 2269 O O . LEU A 1 280 ? 25.148 -1.241 -26.135 1.00 88.25 280 LEU A O 1
ATOM 2273 N N . ILE A 1 281 ? 23.146 -2.269 -26.017 1.00 88.06 281 ILE A N 1
ATOM 2274 C CA . ILE A 1 281 ? 23.155 -2.513 -24.574 1.00 88.06 281 ILE A CA 1
ATOM 2275 C C . ILE A 1 281 ? 23.108 -4.022 -24.348 1.00 88.06 281 ILE A C 1
ATOM 2277 O O . ILE A 1 281 ? 22.213 -4.699 -24.858 1.00 88.06 281 ILE A O 1
ATOM 2281 N N . LYS A 1 282 ? 24.070 -4.555 -23.592 1.00 87.25 282 LYS A N 1
ATOM 2282 C CA . LYS A 1 282 ? 24.135 -5.978 -23.235 1.00 87.25 282 LYS A CA 1
ATOM 2283 C C . LYS A 1 282 ? 24.270 -6.129 -21.724 1.00 87.25 282 LYS A C 1
ATOM 2285 O O . LYS A 1 282 ? 25.078 -5.443 -21.111 1.00 87.25 282 LYS A O 1
ATOM 2290 N N . SER A 1 283 ? 23.515 -7.054 -21.142 1.00 86.31 283 SER A N 1
ATOM 2291 C CA . SER A 1 283 ? 23.637 -7.450 -19.737 1.00 86.31 283 SER A CA 1
ATOM 2292 C C . SER A 1 283 ? 23.542 -8.968 -19.631 1.00 86.31 283 SER A C 1
ATOM 2294 O O . SER A 1 283 ? 22.673 -9.564 -20.270 1.00 86.31 283 SER A O 1
ATOM 2296 N N . LEU A 1 284 ? 24.435 -9.588 -18.853 1.00 84.00 284 LEU A N 1
ATOM 2297 C CA . LEU A 1 284 ? 24.413 -11.035 -18.604 1.00 84.00 284 LEU A CA 1
ATOM 2298 C C . LEU A 1 284 ? 23.207 -11.442 -17.747 1.00 84.00 284 LEU A C 1
ATOM 2300 O O . LEU A 1 284 ? 22.612 -12.485 -17.999 1.00 84.00 284 LEU A O 1
ATOM 2304 N N . ALA A 1 285 ? 22.782 -10.578 -16.821 1.00 81.81 285 ALA A N 1
ATOM 2305 C CA . ALA A 1 285 ? 21.565 -10.754 -16.027 1.00 81.81 285 ALA A CA 1
ATOM 2306 C C . ALA A 1 285 ? 20.256 -10.581 -16.833 1.00 81.81 285 ALA A C 1
ATOM 2308 O O . ALA A 1 285 ? 19.168 -10.834 -16.313 1.00 81.81 285 ALA A O 1
ATOM 2309 N N . GLY A 1 286 ? 20.347 -10.162 -18.100 1.00 83.06 286 GLY A N 1
ATOM 2310 C CA . GLY A 1 286 ? 19.204 -9.795 -18.932 1.00 83.06 286 GLY A CA 1
ATOM 2311 C C . GLY A 1 286 ? 18.753 -8.347 -18.718 1.00 83.06 286 GLY A C 1
ATOM 2312 O O . GLY A 1 286 ? 19.057 -7.709 -17.715 1.00 83.06 286 GLY A O 1
ATOM 2313 N N . ILE A 1 287 ? 18.031 -7.802 -19.699 1.00 83.50 287 ILE A N 1
ATOM 2314 C CA . ILE A 1 287 ? 17.522 -6.425 -19.666 1.00 83.50 287 ILE A CA 1
ATOM 2315 C C . ILE A 1 287 ? 15.998 -6.483 -19.656 1.00 83.50 287 ILE A C 1
ATOM 2317 O O . ILE A 1 287 ? 15.394 -6.997 -20.595 1.00 83.50 287 ILE A O 1
ATOM 2321 N N . VAL A 1 288 ? 15.387 -5.956 -18.595 1.00 81.44 288 VAL A N 1
ATOM 2322 C CA . VAL A 1 288 ? 13.928 -6.001 -18.383 1.00 81.44 288 VAL A CA 1
ATOM 2323 C C . VAL A 1 288 ? 13.230 -4.667 -18.646 1.00 81.44 288 VAL A C 1
ATOM 2325 O O . VAL A 1 288 ? 12.040 -4.641 -18.950 1.00 81.44 288 VAL A O 1
ATOM 2328 N N . LEU A 1 289 ? 13.961 -3.558 -18.528 1.00 84.25 289 LEU A N 1
ATOM 2329 C CA . LEU A 1 289 ? 13.459 -2.199 -18.696 1.00 84.25 289 LEU A CA 1
ATOM 2330 C C . LEU A 1 289 ? 14.618 -1.293 -19.120 1.00 84.25 289 LEU A C 1
ATOM 2332 O O . LEU A 1 289 ? 15.707 -1.386 -18.555 1.00 84.25 289 LEU A O 1
ATOM 2336 N N . ILE A 1 290 ? 14.374 -0.418 -20.095 1.00 84.19 290 ILE A N 1
ATOM 2337 C CA . ILE A 1 290 ? 15.291 0.661 -20.468 1.00 84.19 290 ILE A CA 1
ATOM 2338 C C . ILE A 1 290 ? 14.521 1.978 -20.372 1.00 84.19 290 ILE A C 1
ATOM 2340 O O . ILE A 1 290 ? 13.515 2.162 -21.062 1.00 84.19 290 ILE A O 1
ATOM 2344 N N . GLU A 1 291 ? 15.009 2.882 -19.526 1.00 79.81 291 GLU A N 1
ATOM 2345 C CA . GLU A 1 291 ? 14.478 4.233 -19.333 1.00 79.81 291 GLU A CA 1
ATOM 2346 C C . GLU A 1 291 ? 15.511 5.257 -19.822 1.00 79.81 291 GLU A C 1
ATOM 2348 O O . GLU A 1 291 ? 16.685 5.206 -19.460 1.00 79.81 291 GLU A O 1
ATOM 2353 N N . PHE A 1 292 ? 15.070 6.186 -20.664 1.00 79.44 292 PHE A N 1
ATOM 2354 C CA . PHE A 1 292 ? 15.855 7.290 -21.194 1.00 79.44 292 PHE A CA 1
ATOM 2355 C C . PHE A 1 292 ? 15.291 8.602 -20.663 1.00 79.44 292 PHE A C 1
ATOM 2357 O O . PHE A 1 292 ? 14.117 8.913 -20.854 1.00 79.44 292 PHE A O 1
ATOM 2364 N N . TYR A 1 293 ? 16.144 9.403 -20.036 1.00 73.88 293 TYR A N 1
ATOM 2365 C CA . TYR A 1 293 ? 15.761 10.701 -19.498 1.00 73.88 293 TYR A CA 1
ATOM 2366 C C . TYR A 1 293 ? 16.264 11.806 -20.422 1.00 73.88 293 TYR A C 1
ATOM 2368 O O . TYR A 1 293 ? 17.463 11.935 -20.656 1.00 73.88 293 TYR A O 1
ATOM 2376 N N . PHE A 1 294 ? 15.350 12.626 -20.937 1.00 75.94 294 PHE A N 1
ATOM 2377 C CA . PHE A 1 294 ? 15.689 13.806 -21.727 1.00 75.94 294 PHE A CA 1
ATOM 2378 C C . PHE A 1 294 ? 14.991 15.036 -21.154 1.00 75.94 294 PHE A C 1
ATOM 2380 O O . PHE A 1 294 ? 13.762 15.086 -21.106 1.00 75.94 294 PHE A O 1
ATOM 2387 N N . LYS A 1 295 ? 15.771 16.036 -20.718 1.00 73.62 295 LYS A N 1
ATOM 2388 C CA . LYS A 1 295 ? 15.263 17.283 -20.107 1.00 73.62 295 LYS A CA 1
ATOM 2389 C C . LYS A 1 295 ? 14.217 17.021 -19.003 1.00 73.62 295 LYS A C 1
ATOM 2391 O O . LYS A 1 295 ? 13.125 17.580 -19.040 1.00 73.62 295 LYS A O 1
ATOM 2396 N N . ASN A 1 296 ? 14.533 16.126 -18.062 1.00 61.44 296 ASN A N 1
ATOM 2397 C CA . ASN A 1 296 ? 13.652 15.676 -16.969 1.00 61.44 296 ASN A CA 1
ATOM 2398 C C . ASN A 1 296 ? 12.344 14.978 -17.398 1.00 61.44 296 ASN A C 1
ATOM 2400 O O . ASN A 1 296 ? 11.468 14.762 -16.565 1.00 61.44 296 ASN A O 1
ATOM 2404 N N . LYS A 1 297 ? 12.204 14.577 -18.667 1.00 55.88 297 LYS A N 1
ATOM 2405 C CA . LYS A 1 297 ? 11.123 13.693 -19.126 1.00 55.88 297 LYS A CA 1
ATOM 2406 C C . LYS A 1 297 ? 11.661 12.282 -19.339 1.00 55.88 297 LYS A C 1
ATOM 2408 O O . LYS A 1 297 ? 12.677 12.108 -20.010 1.00 55.88 297 LYS A O 1
ATOM 2413 N N . CYS A 1 298 ? 10.982 11.297 -18.758 1.00 59.41 298 CYS A N 1
ATOM 2414 C CA . CYS A 1 298 ? 11.299 9.883 -18.927 1.00 59.41 298 CYS A CA 1
ATOM 2415 C C . CYS A 1 298 ? 10.591 9.332 -20.173 1.00 59.41 298 CYS A C 1
ATOM 2417 O O . CYS A 1 298 ? 9.389 9.525 -20.344 1.00 59.41 298 CYS A O 1
ATOM 2419 N N . TYR A 1 299 ? 11.346 8.645 -21.021 1.00 64.88 299 TYR A N 1
ATOM 2420 C CA . TYR A 1 299 ? 10.890 7.860 -22.163 1.00 64.88 299 TYR A CA 1
ATOM 2421 C C . TYR A 1 299 ? 11.347 6.416 -21.942 1.00 64.88 299 TYR A C 1
ATOM 2423 O O . TYR A 1 299 ? 12.423 6.198 -21.395 1.00 64.88 299 TYR A O 1
ATOM 2431 N N . TRP A 1 300 ? 10.587 5.413 -22.373 1.00 62.91 300 TRP A N 1
ATOM 2432 C CA . TRP A 1 300 ? 10.979 4.007 -22.199 1.00 62.91 300 TRP A CA 1
ATOM 2433 C C . TRP A 1 300 ? 10.857 3.219 -23.495 1.00 62.91 300 TRP A C 1
ATOM 2435 O O . TRP A 1 300 ? 9.968 3.455 -24.314 1.00 62.91 300 TRP A O 1
ATOM 2445 N N . LEU A 1 301 ? 11.744 2.237 -23.643 1.00 53.88 301 LEU A N 1
ATOM 2446 C CA . LEU A 1 301 ? 11.691 1.240 -24.705 1.00 53.88 301 LEU A CA 1
ATOM 2447 C C . LEU A 1 301 ? 11.532 -0.144 -24.066 1.00 53.88 301 LEU A C 1
ATOM 2449 O O . LEU A 1 301 ? 12.254 -0.485 -23.129 1.00 53.88 301 LEU A O 1
ATOM 2453 N N . PHE A 1 302 ? 10.586 -0.941 -24.567 1.00 55.81 302 PHE A N 1
ATOM 2454 C CA . PHE A 1 302 ? 10.317 -2.285 -24.052 1.00 55.81 302 PHE A CA 1
ATOM 2455 C C . PHE A 1 302 ? 10.677 -3.351 -25.086 1.00 55.81 302 PHE A C 1
ATOM 2457 O O . PHE A 1 302 ? 10.362 -3.202 -26.267 1.00 55.81 302 PHE A O 1
ATOM 2464 N N . ARG A 1 303 ? 11.263 -4.463 -24.630 1.00 40.81 303 ARG A N 1
ATOM 2465 C CA . ARG A 1 303 ? 11.324 -5.711 -25.395 1.00 40.81 303 ARG A CA 1
ATOM 2466 C C . ARG A 1 303 ? 10.669 -6.812 -24.562 1.00 40.81 303 ARG A C 1
ATOM 2468 O O . ARG A 1 303 ? 11.176 -7.169 -23.505 1.00 40.81 303 ARG A O 1
ATOM 2475 N N . LEU A 1 304 ? 9.516 -7.299 -25.026 1.00 39.12 304 LEU A N 1
ATOM 2476 C CA . LEU A 1 304 ? 8.929 -8.553 -24.549 1.00 39.12 304 LEU A CA 1
ATOM 2477 C C . LEU A 1 304 ? 9.846 -9.676 -25.046 1.00 39.12 304 LEU A C 1
ATOM 2479 O O . LEU A 1 304 ? 10.034 -9.809 -26.255 1.00 39.12 304 LEU A O 1
ATOM 2483 N N . PHE A 1 305 ? 10.439 -10.425 -24.121 1.00 40.00 305 PHE A N 1
ATOM 2484 C CA . PHE A 1 305 ? 10.847 -11.805 -24.370 1.00 40.00 305 PHE A CA 1
ATOM 2485 C C . PHE A 1 305 ? 9.778 -12.715 -23.771 1.00 40.00 305 PHE A C 1
ATOM 2487 O O . PHE A 1 305 ? 9.325 -12.410 -22.637 1.00 40.00 305 PHE A O 1
#

Foldseek 3Di:
DFDFDQPDDDFAAKDWGKGWGDCCVVPVPDDIDIDIDIDHDHDPPVFDADAAEDEDEQPDPQFQDDPPVVNVCRHNVNVVLVSQQVQVLQLVLLLVQLVVLVLHRFGFHAQWDFQWDSNDPNDTDTGGGHDYHYHHDNDDALCVLEDPDPVCNVVSLVFQAFDDVVPDPCVVVQCRTSNSSHVVRVVVVVQVVQVVLVHDQDPAAPSDPLVVLLVLVVDLDDPPGPHGRDPVNSGRNHDDPVSSLSLSLGRRGDDPPDDNQPDDPVQPDWDWDDDPPDIDIDGSSDDAWDWDADPNDIDTDGDDD

pLDDT: mean 79.74, std 13.14, range [27.8, 94.12]

InterPro domains:
  IPR021917 Uncharacterised protein family, zinc metallo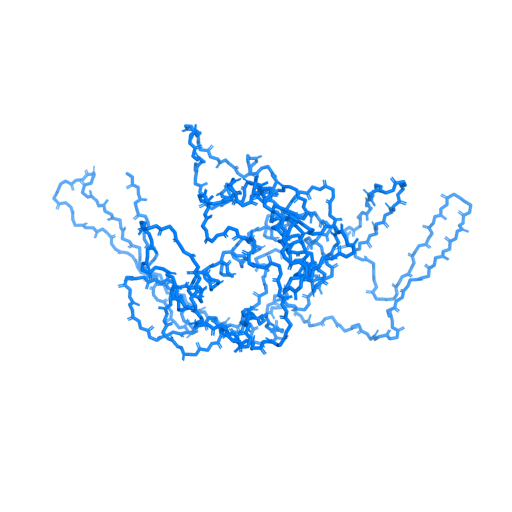peptidase-like [PF12044] (20-139)
  IPR021917 Uncharacterised protein family, zinc metallopeptidase-like [PF12044] (140-259)
  IPR053002 Zinc-dependent metalloproteinase M10B [PTHR21054] (142-295)